Protein AF-A0AA35SHF1-F1 (afdb_monomer_lite)

Secondary structure (DSSP, 8-state):
-PPP--TT-HHHHHHHHHH--HHHHHHHHHHHHHTSS--B---BTTTB-GGGHHHHHHHHHHHHHHHH-S-TTS-SS--HHHHHHHHHHB------TT---S-TT--S-TTTTTGGG--HHHHT-S-EEEE-GGGGGGTT--HHHHHHHHHHHHTTS-EEEEBTTTTBTHHHHHHHHHHHH--TTS--

Organism: Geodia barretti (NCBI:txid519541)

InterPro domains:
  IPR003495 CobW/HypB/UreG, nucleotide-binding domain [PF02492] (107-160)
  IPR006680 Amidohydrolase-related [PF01979] (10-67)
  IPR017951 Urease alpha subunit, C-terminal [PS51368] (1-85)
  IPR027417 P-loop containing nucleoside triphosphate hydrolase [G3DSA:3.40.50.300] (104-183)
  IPR027417 P-loop containing nucleoside triphosphate hydrolase [SSF52540] (109-181)
  IPR032466 Metal-dependent hydrolase [SSF51556] (7-88)
  IPR050112 Urease Alpha Subunit [PTHR43440] (9-86)

Structure (mmCIF, N/CA/C/O backbone):
data_AF-A0AA35SHF1-F1
#
_entry.id   AF-A0AA35SHF1-F1
#
loop_
_atom_site.group_PDB
_atom_site.id
_atom_site.type_symbol
_atom_site.label_atom_id
_atom_site.label_alt_id
_atom_site.label_comp_id
_atom_site.label_asym_id
_atom_site.label_entity_id
_atom_site.label_seq_id
_atom_site.pdbx_PDB_ins_code
_atom_site.Cartn_x
_atom_site.Cartn_y
_atom_site.Cartn_z
_atom_site.occupancy
_atom_site.B_iso_or_equiv
_atom_site.auth_seq_id
_atom_site.auth_comp_id
_atom_site.auth_asym_id
_atom_site.auth_atom_id
_atom_site.pdbx_PDB_model_num
ATOM 1 N N . MET A 1 1 ? -18.446 22.063 27.681 1.00 35.91 1 MET A N 1
ATOM 2 C CA . MET A 1 1 ? -18.094 21.290 26.471 1.00 35.91 1 MET A CA 1
ATOM 3 C C . MET A 1 1 ? -17.345 20.066 26.949 1.00 35.91 1 MET A C 1
ATOM 5 O O . MET A 1 1 ? -16.495 20.224 27.813 1.00 35.91 1 MET A O 1
ATOM 9 N N . GLN A 1 2 ? -17.802 18.897 26.506 1.00 34.62 2 GLN A N 1
ATOM 10 C CA . GLN A 1 2 ? -17.469 17.573 27.030 1.00 34.62 2 GLN A CA 1
ATOM 11 C C . GLN A 1 2 ? -15.983 17.222 26.933 1.00 34.62 2 GLN A C 1
ATOM 13 O O . GLN A 1 2 ? -15.257 17.731 26.082 1.00 34.62 2 GLN A O 1
ATOM 18 N N . GLU A 1 3 ? -15.606 16.364 27.873 1.00 36.91 3 GLU A N 1
ATOM 19 C CA . GLU A 1 3 ? -14.300 15.787 28.154 1.00 36.91 3 GLU A CA 1
ATOM 20 C C . GLU A 1 3 ? -13.630 15.216 26.899 1.00 36.91 3 GLU A C 1
ATOM 22 O O . GLU A 1 3 ? -14.246 14.504 26.109 1.00 36.91 3 GLU A O 1
ATOM 27 N N . ALA A 1 4 ? -12.349 15.542 26.727 1.00 45.84 4 ALA A N 1
ATOM 28 C CA . ALA A 1 4 ? -11.471 14.808 25.834 1.00 45.84 4 ALA A CA 1
ATOM 29 C C . ALA A 1 4 ? -11.282 13.400 26.419 1.00 45.84 4 ALA A C 1
ATOM 31 O O . ALA A 1 4 ? -10.844 13.255 27.559 1.00 45.84 4 ALA A O 1
ATOM 32 N N . GLU A 1 5 ? -11.674 12.406 25.632 1.00 50.84 5 GLU A N 1
ATOM 33 C CA . GLU A 1 5 ? -11.591 10.965 25.873 1.00 50.84 5 GLU A CA 1
ATOM 34 C C . GLU A 1 5 ? -10.244 10.570 26.509 1.00 50.84 5 GLU A C 1
ATOM 36 O O . GLU A 1 5 ? -9.169 10.948 26.033 1.00 50.84 5 GLU A O 1
ATOM 41 N N . ALA A 1 6 ? -10.305 9.885 27.651 1.00 52.50 6 ALA A N 1
ATOM 42 C CA . ALA A 1 6 ? -9.145 9.601 28.482 1.00 52.50 6 ALA A CA 1
ATOM 43 C C . ALA A 1 6 ? -8.282 8.480 27.862 1.00 52.50 6 ALA A C 1
ATOM 45 O O . ALA A 1 6 ? -8.783 7.374 27.663 1.00 52.50 6 ALA A O 1
ATOM 46 N N . PRO A 1 7 ? -6.975 8.702 27.616 1.00 55.75 7 PRO A N 1
ATOM 47 C CA . PRO A 1 7 ? -6.071 7.664 27.135 1.00 55.75 7 PRO A CA 1
ATOM 48 C C . PRO A 1 7 ? -5.807 6.685 28.283 1.00 55.75 7 PRO A C 1
ATOM 50 O O . PRO A 1 7 ? -4.958 6.932 29.137 1.00 55.75 7 PRO A O 1
ATOM 53 N N . GLY A 1 8 ? -6.577 5.604 28.366 1.00 65.75 8 GLY A N 1
ATOM 54 C CA . GLY A 1 8 ? -6.416 4.649 29.465 1.00 65.75 8 GLY A CA 1
ATOM 55 C C . GLY A 1 8 ? -7.518 3.613 29.634 1.00 65.75 8 GLY A C 1
ATOM 56 O O . GLY A 1 8 ? -7.366 2.736 30.483 1.00 65.75 8 GLY A O 1
ATOM 57 N N . LEU A 1 9 ? -8.598 3.676 28.851 1.00 82.25 9 LEU A N 1
ATOM 58 C CA . LEU A 1 9 ? -9.542 2.566 28.789 1.00 82.25 9 LEU A CA 1
ATOM 59 C C . LEU A 1 9 ? -8.856 1.361 28.120 1.00 82.25 9 LEU A C 1
ATOM 61 O O . LEU A 1 9 ? -8.276 1.520 27.039 1.00 82.25 9 LEU A O 1
ATOM 65 N N . PRO A 1 10 ? -8.884 0.166 28.739 1.00 84.00 10 PRO A N 1
ATOM 66 C CA . PRO A 1 10 ? -8.283 -1.035 28.165 1.00 84.00 10 PRO A CA 1
ATOM 67 C C . PRO A 1 10 ? -8.779 -1.333 26.745 1.00 84.00 10 PRO A C 1
ATOM 69 O O . PRO A 1 10 ? -8.010 -1.822 25.920 1.00 84.00 10 PRO A O 1
ATOM 72 N N . GLU A 1 11 ? -10.036 -1.002 26.441 1.00 82.25 11 GLU A N 1
ATOM 73 C CA . GLU A 1 11 ? -10.645 -1.189 25.125 1.00 82.25 11 GLU A CA 1
ATOM 74 C C . GLU A 1 11 ? -10.026 -0.279 24.052 1.00 82.25 11 GLU A C 1
ATOM 76 O O . GLU A 1 11 ? -9.739 -0.752 22.951 1.00 82.25 11 GLU A O 1
ATOM 81 N N . ASP A 1 12 ? -9.754 0.991 24.366 1.00 80.31 12 ASP A N 1
ATOM 82 C CA . ASP A 1 12 ? -9.158 1.950 23.423 1.00 80.31 12 ASP A CA 1
ATOM 83 C C . ASP A 1 12 ? -7.688 1.630 23.147 1.00 80.31 12 ASP A C 1
ATOM 85 O O . ASP A 1 12 ? -7.215 1.734 22.010 1.00 80.31 12 ASP A O 1
ATOM 89 N N . VAL A 1 13 ? -6.966 1.182 24.180 1.00 79.69 13 VAL A N 1
ATOM 90 C CA . VAL A 1 13 ? -5.585 0.701 24.048 1.00 79.69 13 VAL A CA 1
ATOM 91 C C . VAL A 1 13 ? -5.552 -0.556 23.185 1.00 79.69 13 VAL A C 1
ATOM 93 O O . VAL A 1 13 ? -4.815 -0.594 22.200 1.00 79.69 13 VAL A O 1
ATOM 96 N N . ALA A 1 14 ? -6.409 -1.541 23.471 1.00 78.50 14 ALA A N 1
ATOM 97 C CA . ALA A 1 14 ? -6.512 -2.754 22.665 1.00 78.50 14 ALA A CA 1
ATOM 98 C C . ALA A 1 14 ? -6.913 -2.445 21.210 1.00 78.50 14 ALA A C 1
ATOM 100 O O . ALA A 1 14 ? -6.395 -3.053 20.268 1.00 78.50 14 ALA A O 1
ATOM 101 N N . PHE A 1 15 ? -7.798 -1.466 20.994 1.00 76.56 15 PHE A N 1
ATOM 102 C CA . PHE A 1 15 ? -8.156 -1.005 19.657 1.00 76.56 15 PHE A CA 1
ATOM 103 C C . PHE A 1 15 ? -6.957 -0.378 18.930 1.00 76.56 15 PHE A C 1
ATOM 105 O O . PHE A 1 15 ? -6.699 -0.729 17.774 1.00 76.56 15 PHE A O 1
ATOM 112 N N . ALA A 1 16 ? -6.191 0.493 19.592 1.00 77.69 16 ALA A N 1
ATOM 113 C CA . ALA A 1 16 ? -4.997 1.118 19.026 1.00 77.69 16 ALA A CA 1
ATOM 114 C C . ALA A 1 16 ? -3.895 0.092 18.705 1.00 77.69 16 ALA A C 1
ATOM 116 O O . ALA A 1 16 ? -3.368 0.092 17.588 1.00 77.69 16 ALA A O 1
ATOM 117 N N . GLU A 1 17 ? -3.606 -0.832 19.625 1.00 77.81 17 GLU A N 1
ATOM 118 C CA . GLU A 1 17 ? -2.649 -1.931 19.430 1.00 77.81 17 GLU A CA 1
ATOM 119 C C . GLU A 1 17 ? -3.066 -2.845 18.273 1.00 77.81 17 GLU A C 1
ATOM 121 O O . GLU A 1 17 ? -2.235 -3.290 17.485 1.00 77.81 17 GLU A O 1
ATOM 126 N N . SER A 1 18 ? -4.371 -3.052 18.073 1.00 78.44 18 SER A N 1
ATOM 127 C CA . SER A 1 18 ? -4.856 -3.824 16.926 1.00 78.44 18 SER A CA 1
ATOM 128 C C . SER A 1 18 ? -4.634 -3.129 15.571 1.00 78.44 18 SER A C 1
ATOM 130 O O . SER A 1 18 ? -4.696 -3.799 14.530 1.00 78.44 18 SER A O 1
ATOM 132 N N . ARG A 1 19 ? -4.392 -1.806 15.558 1.00 78.69 19 ARG A N 1
ATOM 133 C CA . ARG A 1 19 ? -4.218 -0.978 14.349 1.00 78.69 19 ARG A CA 1
ATOM 134 C C . ARG A 1 19 ? -2.761 -0.633 14.045 1.00 78.69 19 ARG A C 1
ATOM 136 O O . ARG A 1 19 ? -2.443 -0.479 12.868 1.00 78.69 19 ARG A O 1
ATOM 143 N N . ILE A 1 20 ? -1.901 -0.512 15.055 1.00 80.06 20 ILE A N 1
ATOM 144 C CA . ILE A 1 20 ? -0.474 -0.208 14.889 1.00 80.06 20 ILE A CA 1
ATOM 145 C C . ILE A 1 20 ? 0.301 -1.525 14.896 1.00 80.06 20 ILE A C 1
ATOM 147 O O . ILE A 1 20 ? 0.523 -2.117 15.945 1.00 80.06 20 ILE A O 1
ATOM 151 N N . ARG A 1 21 ? 0.697 -1.991 13.710 1.00 85.56 21 ARG A N 1
ATOM 152 C CA . ARG A 1 21 ? 1.361 -3.288 13.524 1.00 85.56 21 ARG A CA 1
ATOM 153 C C . ARG A 1 21 ? 2.734 -3.088 12.879 1.00 85.56 21 ARG A C 1
ATOM 155 O O . ARG A 1 21 ? 2.789 -2.755 11.689 1.00 85.56 21 ARG A O 1
ATOM 162 N N . PRO A 1 22 ? 3.838 -3.259 13.627 1.00 82.12 22 PRO A N 1
ATOM 163 C CA . PRO A 1 22 ? 5.190 -3.070 13.103 1.00 82.12 22 PRO A CA 1
ATOM 164 C C . PRO A 1 22 ? 5.490 -3.936 11.875 1.00 82.12 22 PRO A C 1
ATOM 166 O O . PRO A 1 22 ? 6.205 -3.505 10.974 1.00 82.12 22 PRO A O 1
ATOM 169 N N . GLU A 1 23 ? 4.909 -5.133 11.807 1.00 82.25 23 GLU A N 1
ATOM 170 C CA . GLU A 1 23 ? 5.103 -6.091 10.720 1.00 82.25 23 GLU A CA 1
ATOM 171 C C . GLU A 1 23 ? 4.534 -5.555 9.406 1.00 82.25 23 GLU A C 1
ATOM 173 O O . GLU A 1 23 ? 5.209 -5.593 8.379 1.00 82.25 23 GLU A O 1
ATOM 178 N N . THR A 1 24 ? 3.317 -5.000 9.434 1.00 79.31 24 THR A N 1
ATOM 179 C CA . THR A 1 24 ? 2.693 -4.444 8.225 1.00 79.31 24 THR A CA 1
ATOM 180 C C . THR A 1 24 ? 3.355 -3.139 7.802 1.00 79.31 24 THR A C 1
ATOM 182 O O . THR A 1 24 ? 3.492 -2.903 6.608 1.00 79.31 24 THR A O 1
ATOM 185 N N . MET A 1 25 ? 3.820 -2.328 8.760 1.00 82.81 25 MET A N 1
ATOM 186 C CA . MET A 1 25 ? 4.589 -1.109 8.469 1.00 82.81 25 MET A CA 1
ATOM 187 C C . MET A 1 25 ? 5.937 -1.431 7.808 1.00 82.81 25 MET A C 1
ATOM 189 O O . MET A 1 25 ? 6.364 -0.734 6.895 1.00 82.81 25 MET A O 1
ATOM 193 N N . ALA A 1 26 ? 6.617 -2.494 8.247 1.00 84.06 26 ALA A N 1
ATOM 194 C CA . ALA A 1 26 ? 7.863 -2.936 7.625 1.00 84.06 26 ALA A CA 1
ATOM 195 C C . ALA A 1 26 ? 7.629 -3.565 6.242 1.00 84.06 26 ALA A C 1
ATOM 197 O O . ALA A 1 26 ? 8.421 -3.347 5.324 1.00 84.06 26 ALA A O 1
ATOM 198 N N . ALA A 1 27 ? 6.544 -4.330 6.085 1.00 83.94 27 ALA A N 1
ATOM 199 C CA . ALA A 1 27 ? 6.171 -4.931 4.809 1.00 83.94 27 ALA A CA 1
ATOM 200 C C . ALA A 1 27 ? 5.831 -3.873 3.746 1.00 83.94 27 ALA A C 1
ATOM 202 O O . ALA A 1 27 ? 6.200 -4.047 2.587 1.00 83.94 27 ALA A O 1
ATOM 203 N N . GLU A 1 28 ? 5.185 -2.770 4.133 1.00 85.06 28 GLU A N 1
ATOM 204 C CA . GLU A 1 28 ? 4.826 -1.660 3.241 1.00 85.06 28 GLU A CA 1
ATOM 205 C C . GLU A 1 28 ? 6.040 -1.116 2.468 1.00 85.06 28 GLU A C 1
ATOM 207 O O . GLU A 1 28 ? 5.998 -1.044 1.240 1.00 85.06 28 GLU A O 1
ATOM 212 N N . ASP A 1 29 ? 7.160 -0.840 3.147 1.00 87.81 29 ASP A N 1
ATOM 213 C CA . ASP A 1 29 ? 8.383 -0.352 2.489 1.00 87.81 29 ASP A CA 1
ATOM 214 C C . ASP A 1 29 ? 8.929 -1.348 1.449 1.00 87.81 29 ASP A C 1
ATOM 216 O O . ASP A 1 29 ? 9.361 -0.960 0.360 1.00 87.81 29 ASP A O 1
ATOM 220 N N . VAL A 1 30 ? 8.897 -2.648 1.766 1.00 86.06 30 VAL A N 1
ATOM 221 C CA . VAL A 1 30 ? 9.359 -3.705 0.853 1.00 86.06 30 VAL A CA 1
ATOM 222 C C . VAL A 1 30 ? 8.440 -3.805 -0.362 1.00 86.06 30 VAL A C 1
ATOM 224 O O . VAL A 1 30 ? 8.927 -3.950 -1.484 1.00 86.06 30 VAL A O 1
ATOM 227 N N . LEU A 1 31 ? 7.125 -3.707 -0.160 1.00 83.62 31 LEU A N 1
ATOM 228 C CA . LEU A 1 31 ? 6.137 -3.758 -1.235 1.00 83.62 31 LEU A CA 1
ATOM 229 C C . LEU A 1 31 ? 6.218 -2.528 -2.151 1.00 83.62 31 LEU A C 1
ATOM 231 O O . LEU A 1 31 ? 6.041 -2.665 -3.362 1.00 83.62 31 LEU A O 1
ATOM 235 N N . HIS A 1 32 ? 6.555 -1.351 -1.619 1.00 83.62 32 HIS A N 1
ATOM 236 C CA . HIS A 1 32 ? 6.874 -0.175 -2.433 1.00 83.62 32 HIS A CA 1
ATOM 237 C C . HIS A 1 32 ? 8.129 -0.371 -3.289 1.00 83.62 32 HIS A C 1
ATOM 239 O O . HIS A 1 32 ? 8.109 -0.044 -4.476 1.00 83.62 32 HIS A O 1
ATOM 245 N N . ASP A 1 33 ? 9.205 -0.933 -2.728 1.00 83.94 33 ASP A N 1
ATOM 246 C CA . ASP A 1 33 ? 10.453 -1.198 -3.464 1.00 83.94 33 ASP A CA 1
ATOM 247 C C . ASP A 1 33 ? 10.259 -2.249 -4.569 1.00 83.94 33 ASP A C 1
ATOM 249 O O . ASP A 1 33 ? 10.789 -2.113 -5.674 1.00 83.94 33 ASP A O 1
ATOM 253 N N . LEU A 1 34 ? 9.429 -3.264 -4.308 1.00 81.00 34 LEU A N 1
ATOM 254 C CA . LEU A 1 34 ? 9.028 -4.256 -5.310 1.00 81.00 34 LEU A CA 1
ATOM 255 C C . LEU A 1 34 ? 8.117 -3.672 -6.401 1.00 81.00 34 LEU A C 1
ATOM 257 O O . LEU A 1 34 ? 8.038 -4.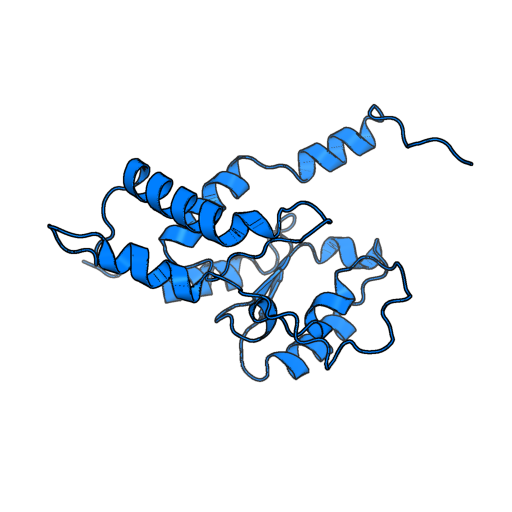243 -7.486 1.00 81.00 34 LEU A O 1
ATOM 261 N N . GLY A 1 35 ? 7.505 -2.506 -6.172 1.00 74.69 35 GLY A N 1
ATOM 262 C CA . GLY A 1 35 ? 6.556 -1.880 -7.098 1.00 74.69 35 GLY A CA 1
ATOM 263 C C . GLY A 1 35 ? 5.131 -2.423 -6.976 1.00 74.69 35 GLY A C 1
ATOM 264 O O . GLY A 1 35 ? 4.284 -2.087 -7.795 1.00 74.69 35 GLY A O 1
ATOM 265 N N . VAL A 1 36 ? 4.862 -3.229 -5.946 1.00 76.44 36 VAL A N 1
ATOM 266 C CA . VAL A 1 36 ? 3.535 -3.782 -5.647 1.00 76.44 36 VAL A CA 1
ATOM 267 C C . VAL A 1 36 ? 2.597 -2.688 -5.141 1.00 76.44 36 VAL A C 1
ATOM 269 O O . VAL A 1 36 ? 1.446 -2.610 -5.562 1.00 76.44 36 VAL A O 1
ATOM 272 N N . ILE A 1 37 ? 3.092 -1.813 -4.259 1.00 75.81 37 ILE A N 1
ATOM 273 C CA . ILE A 1 37 ? 2.370 -0.594 -3.892 1.00 75.81 37 ILE A CA 1
ATOM 274 C C . ILE A 1 37 ? 2.850 0.522 -4.812 1.00 75.81 37 ILE A C 1
ATOM 276 O O . ILE A 1 37 ? 3.981 1.010 -4.722 1.00 75.81 37 ILE A O 1
ATOM 280 N N . SER A 1 38 ? 1.968 0.921 -5.717 1.00 68.25 38 SER A N 1
ATOM 281 C CA . SER A 1 38 ? 2.288 1.835 -6.805 1.00 68.25 38 SER A CA 1
ATOM 282 C C . SER A 1 38 ? 2.047 3.303 -6.480 1.00 68.25 38 SER A C 1
ATOM 284 O O . SER A 1 38 ? 2.244 4.118 -7.369 1.00 68.25 38 SER A O 1
ATOM 286 N N . MET A 1 39 ? 1.663 3.678 -5.247 1.00 72.94 39 MET A N 1
ATOM 287 C CA . MET A 1 39 ? 1.469 5.090 -4.875 1.00 72.94 39 MET A CA 1
ATOM 288 C C . MET A 1 39 ? 1.690 5.398 -3.392 1.00 72.94 39 MET A C 1
ATOM 290 O O . MET A 1 39 ? 1.332 4.611 -2.523 1.00 72.94 39 MET A O 1
ATOM 294 N N . TYR A 1 40 ? 2.156 6.616 -3.132 1.00 72.31 40 TYR A N 1
ATOM 295 C CA . TYR A 1 40 ? 2.249 7.297 -1.848 1.00 72.31 40 TYR A CA 1
ATOM 296 C C . TYR A 1 40 ? 1.191 8.399 -1.759 1.00 72.31 40 TYR A C 1
ATOM 298 O O . TYR A 1 40 ? 1.117 9.275 -2.623 1.00 72.31 40 TYR A O 1
ATOM 306 N N . ALA A 1 41 ? 0.427 8.408 -0.667 1.00 73.19 41 ALA A N 1
ATOM 307 C CA . ALA A 1 41 ? -0.541 9.454 -0.348 1.00 73.19 41 ALA A CA 1
ATOM 308 C C . ALA A 1 41 ? -0.269 10.033 1.048 1.00 73.19 41 ALA A C 1
ATOM 310 O O . ALA A 1 41 ? 0.219 9.337 1.932 1.00 73.19 41 ALA A O 1
ATOM 311 N N . SER A 1 42 ? -0.592 11.316 1.262 1.00 65.75 42 SER A N 1
ATOM 312 C CA . SER A 1 42 ? -0.235 12.000 2.518 1.00 65.75 42 SER A CA 1
ATOM 313 C C . SER A 1 42 ? -1.256 11.863 3.638 1.00 65.75 42 SER A C 1
ATOM 315 O O . SER A 1 42 ? -0.931 12.254 4.746 1.00 65.75 42 SER A O 1
ATOM 317 N N . ASP A 1 43 ? -2.510 11.517 3.334 1.00 71.31 43 ASP A N 1
ATOM 318 C CA . ASP A 1 43 ? -3.666 11.654 4.242 1.00 71.31 43 ASP A CA 1
ATOM 319 C C . ASP A 1 43 ? -3.616 12.934 5.115 1.00 71.31 43 ASP A C 1
ATOM 321 O O . ASP A 1 43 ? -3.476 12.926 6.345 1.00 71.31 43 ASP A O 1
ATOM 325 N N . SER A 1 44 ? -3.573 14.087 4.436 1.00 62.69 44 SER A N 1
ATOM 326 C CA . SER A 1 44 ? -3.198 15.361 5.055 1.00 62.69 44 SER A CA 1
ATOM 327 C C . SER A 1 44 ? -4.175 15.765 6.156 1.00 62.69 44 SER A C 1
ATOM 329 O O . SER A 1 44 ? -5.379 15.801 5.916 1.00 62.69 44 SER A O 1
ATOM 331 N N . GLN A 1 45 ? -3.648 16.147 7.324 1.00 51.56 45 GLN A N 1
ATOM 332 C CA . GLN A 1 45 ? -4.426 16.524 8.520 1.00 51.56 45 GLN A CA 1
ATOM 333 C C . GLN A 1 45 ? -5.230 15.379 9.164 1.00 51.56 45 GLN A C 1
ATOM 335 O O . GLN A 1 45 ? -5.875 15.603 10.186 1.00 51.56 45 GLN A O 1
ATOM 340 N N . ALA A 1 46 ? -5.141 14.161 8.626 1.00 61.12 46 ALA A N 1
ATOM 341 C CA . ALA A 1 46 ? -5.807 12.964 9.127 1.00 61.12 46 ALA A CA 1
ATOM 342 C C . ALA A 1 46 ? -4.812 11.793 9.226 1.00 61.12 46 ALA A C 1
ATOM 344 O O . ALA A 1 46 ? -5.085 10.700 8.761 1.00 61.12 46 ALA A O 1
ATOM 345 N N . MET A 1 47 ? -3.673 12.043 9.891 1.00 77.31 47 MET A N 1
ATOM 346 C CA . MET A 1 47 ? -2.533 11.131 10.131 1.00 77.31 47 MET A CA 1
ATOM 347 C C . MET A 1 47 ? -1.334 11.228 9.174 1.00 77.31 47 MET A C 1
ATOM 349 O O . MET A 1 47 ? -0.357 10.511 9.386 1.00 77.31 47 MET A O 1
ATOM 353 N N . GLY A 1 48 ? -1.291 12.179 8.238 1.00 69.00 48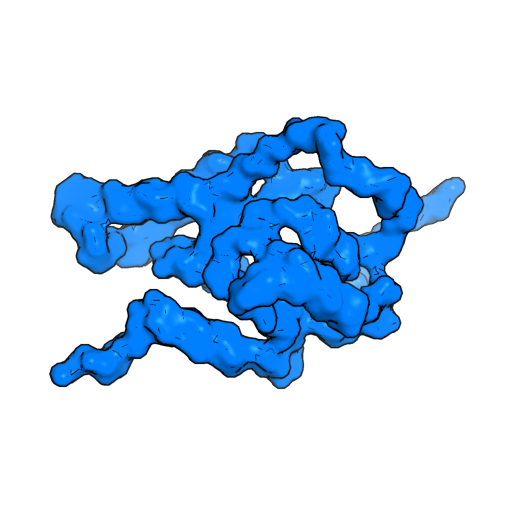 GLY A N 1
ATOM 354 C CA . GLY A 1 48 ? -0.033 12.461 7.543 1.00 69.00 48 GLY A CA 1
ATOM 355 C C . GLY A 1 48 ? 0.212 13.909 7.120 1.00 69.00 48 GLY A C 1
ATOM 356 O O . GLY A 1 48 ? -0.523 14.847 7.455 1.00 69.00 48 GLY A O 1
ATOM 357 N N . ARG A 1 49 ? 1.371 14.102 6.478 1.00 73.19 49 ARG A N 1
ATOM 358 C CA . ARG A 1 49 ? 2.024 15.404 6.278 1.00 73.19 49 ARG A CA 1
ATOM 359 C C . ARG A 1 49 ? 2.164 15.704 4.788 1.00 73.19 49 ARG A C 1
ATOM 361 O O . ARG A 1 49 ? 3.045 15.172 4.123 1.00 73.19 49 ARG A O 1
ATOM 368 N N . VAL A 1 50 ? 1.321 16.607 4.277 1.00 72.25 50 VAL A N 1
ATOM 369 C CA . VAL A 1 50 ? 1.253 16.952 2.840 1.00 72.25 50 VAL A CA 1
ATOM 370 C C . VAL A 1 50 ? 2.586 17.437 2.259 1.00 72.25 50 VAL A C 1
ATOM 372 O O . VAL A 1 50 ? 2.912 17.126 1.119 1.00 72.25 50 VAL A O 1
ATOM 375 N N . GLY A 1 51 ? 3.383 18.159 3.052 1.00 75.44 51 GLY A N 1
ATOM 376 C CA . GLY A 1 51 ? 4.675 18.700 2.622 1.00 75.44 51 GLY A CA 1
ATOM 377 C C . GLY A 1 51 ? 5.821 17.687 2.606 1.00 75.44 51 GLY A C 1
ATOM 378 O O . GLY A 1 51 ? 6.910 18.033 2.166 1.00 75.44 51 GLY A O 1
ATOM 379 N N . GLU A 1 52 ? 5.605 16.458 3.084 1.00 78.62 52 GLU A N 1
ATOM 380 C CA . GLU A 1 52 ? 6.673 15.464 3.230 1.00 78.62 52 GLU A CA 1
ATOM 381 C C . GLU A 1 52 ? 6.593 14.320 2.215 1.00 78.62 52 GLU A C 1
ATOM 383 O O . GLU A 1 52 ? 7.548 13.558 2.137 1.00 78.62 52 GLU A O 1
ATOM 388 N N . ASN A 1 53 ? 5.525 14.195 1.415 1.00 75.12 53 ASN A N 1
ATOM 389 C CA . ASN A 1 53 ? 5.333 13.054 0.502 1.00 75.12 53 ASN A CA 1
ATOM 390 C C . ASN A 1 53 ? 6.552 12.770 -0.380 1.00 75.12 53 ASN A C 1
ATOM 392 O O . ASN A 1 53 ? 7.051 11.649 -0.412 1.00 75.12 53 ASN A O 1
ATOM 396 N N . PHE A 1 54 ? 7.059 13.800 -1.061 1.00 77.50 54 PHE A N 1
ATOM 397 C CA . PHE A 1 54 ? 8.221 13.653 -1.933 1.00 77.50 54 PHE A CA 1
ATOM 398 C C . PHE A 1 54 ? 9.463 13.262 -1.127 1.00 77.50 54 PHE A C 1
ATOM 400 O O . PHE A 1 54 ? 10.158 12.317 -1.472 1.00 77.50 54 PHE A O 1
ATOM 407 N N . THR A 1 55 ? 9.721 13.921 0.002 1.00 82.50 55 THR A N 1
ATOM 408 C CA . THR A 1 55 ? 10.868 13.595 0.859 1.00 82.50 55 THR A CA 1
ATOM 409 C C . THR A 1 55 ? 10.795 12.167 1.409 1.00 82.50 55 THR A C 1
ATOM 411 O O . THR A 1 55 ? 11.803 11.466 1.401 1.00 82.50 55 THR A O 1
ATOM 414 N N . ARG A 1 56 ? 9.616 11.712 1.848 1.00 83.69 56 ARG A N 1
ATOM 415 C CA . ARG A 1 56 ? 9.385 10.364 2.394 1.00 83.69 56 ARG A CA 1
ATOM 416 C C . ARG A 1 56 ? 9.600 9.286 1.341 1.00 83.69 56 ARG A C 1
ATOM 418 O O . ARG A 1 56 ? 10.235 8.284 1.636 1.00 83.69 56 ARG A O 1
ATOM 425 N N . LEU A 1 57 ? 9.177 9.543 0.109 1.00 81.88 57 LEU A N 1
ATOM 426 C CA . LEU A 1 57 ? 9.403 8.658 -1.027 1.00 81.88 57 LEU A CA 1
ATOM 427 C C . LEU A 1 57 ? 10.903 8.417 -1.286 1.00 81.88 57 LEU A C 1
ATOM 429 O O . LEU A 1 57 ? 11.339 7.272 -1.396 1.00 81.88 57 LEU A O 1
ATOM 433 N N . PHE A 1 58 ? 11.722 9.476 -1.301 1.00 84.25 58 PHE A N 1
ATOM 434 C CA . PHE A 1 58 ? 13.179 9.324 -1.430 1.00 84.25 58 PHE A CA 1
ATOM 435 C C . PHE A 1 58 ? 13.817 8.665 -0.200 1.00 84.25 58 PHE A C 1
ATOM 437 O O . PHE A 1 58 ? 14.759 7.890 -0.350 1.00 84.25 58 PHE A O 1
ATOM 444 N N . GLN A 1 59 ? 13.304 8.933 1.006 1.00 88.50 59 GLN A N 1
ATOM 445 C CA . GLN A 1 59 ? 13.774 8.277 2.231 1.00 88.50 59 GLN A CA 1
ATOM 446 C C . GLN A 1 59 ? 13.508 6.770 2.211 1.00 88.50 59 GLN A C 1
ATOM 448 O O . GLN A 1 59 ? 14.402 6.003 2.564 1.00 88.50 59 GLN A O 1
ATOM 453 N N . THR A 1 60 ? 12.326 6.329 1.771 1.00 87.50 60 THR A N 1
ATOM 454 C CA . THR A 1 60 ? 12.038 4.897 1.623 1.00 87.50 60 THR A CA 1
ATOM 455 C C . THR A 1 60 ? 12.918 4.271 0.544 1.00 87.50 60 THR A C 1
ATOM 457 O O . THR A 1 60 ? 13.485 3.206 0.779 1.00 87.50 60 THR A O 1
ATOM 460 N N . ALA A 1 61 ? 13.128 4.943 -0.594 1.00 85.31 61 ALA A N 1
ATOM 461 C CA . ALA A 1 61 ? 14.019 4.446 -1.644 1.00 85.31 61 ALA A CA 1
ATOM 462 C C . ALA A 1 61 ? 15.466 4.246 -1.150 1.00 85.31 61 ALA A C 1
ATOM 464 O O . ALA A 1 61 ? 16.076 3.208 -1.414 1.00 85.31 61 ALA A O 1
ATOM 465 N N . ASP A 1 62 ? 16.009 5.211 -0.401 1.00 88.50 62 ASP A N 1
ATOM 466 C CA . ASP A 1 62 ? 17.345 5.110 0.197 1.00 88.50 62 ASP A CA 1
ATOM 467 C C . ASP A 1 62 ? 17.409 4.018 1.277 1.00 88.50 62 ASP A C 1
ATOM 469 O O . ASP A 1 62 ? 18.304 3.170 1.252 1.00 88.50 62 ASP A O 1
ATOM 473 N N . LYS A 1 63 ? 16.406 3.953 2.163 1.00 91.94 63 LYS A N 1
ATOM 474 C CA . LYS A 1 63 ? 16.280 2.889 3.170 1.00 91.94 63 LYS A CA 1
ATOM 475 C C . LYS A 1 63 ? 16.291 1.504 2.519 1.00 91.94 63 LYS A C 1
ATOM 477 O O . LYS A 1 63 ? 17.003 0.612 2.976 1.00 91.94 63 LYS A O 1
ATOM 482 N N 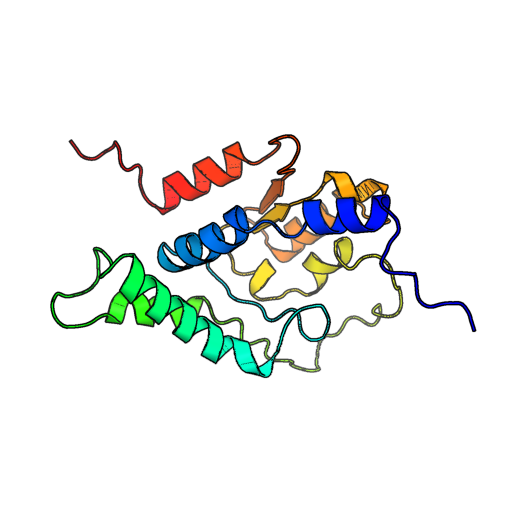. MET A 1 64 ? 15.526 1.313 1.446 1.00 90.31 64 MET A N 1
ATOM 483 C CA . MET A 1 64 ? 15.414 0.026 0.754 1.00 90.31 64 MET A CA 1
ATOM 484 C C . MET A 1 64 ? 16.673 -0.327 -0.031 1.00 90.31 64 MET A C 1
ATOM 486 O O . MET A 1 64 ? 17.086 -1.487 -0.022 1.00 90.31 64 MET A O 1
ATOM 490 N N . ARG A 1 65 ? 17.363 0.663 -0.605 1.00 87.88 65 ARG A N 1
ATOM 491 C CA . ARG A 1 65 ? 18.699 0.476 -1.182 1.00 87.88 65 ARG A CA 1
ATOM 492 C C . ARG A 1 65 ? 19.707 -0.012 -0.140 1.00 87.88 65 ARG A C 1
ATOM 494 O O . ARG A 1 65 ? 20.486 -0.910 -0.442 1.00 87.88 65 ARG A O 1
ATOM 501 N N . GLN A 1 66 ? 19.698 0.551 1.067 1.00 89.62 66 GLN A N 1
ATOM 502 C CA . GLN A 1 66 ? 20.599 0.128 2.146 1.00 89.62 66 GLN A CA 1
ATOM 503 C C . GLN A 1 66 ? 20.237 -1.258 2.699 1.00 89.62 66 GLN A C 1
ATOM 505 O O . GLN A 1 66 ? 21.128 -2.039 3.016 1.00 89.62 66 GLN A O 1
ATOM 510 N N . PHE A 1 67 ? 18.942 -1.570 2.797 1.00 89.62 67 PHE A N 1
ATOM 511 C CA . PHE A 1 67 ? 18.460 -2.822 3.380 1.00 89.62 67 PHE A CA 1
ATOM 512 C C . PHE A 1 67 ? 18.530 -4.020 2.416 1.00 89.62 67 P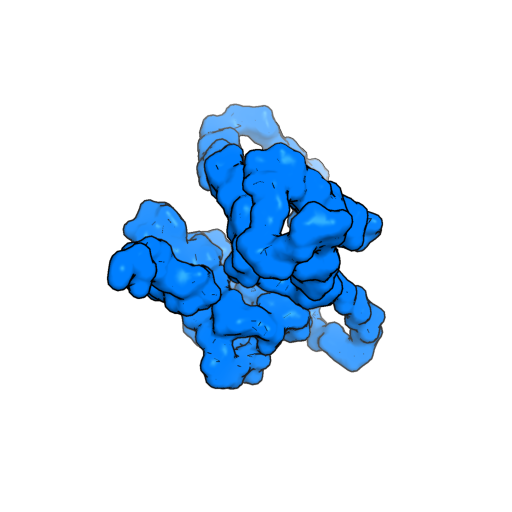HE A C 1
ATOM 514 O O . PHE A 1 67 ? 19.019 -5.079 2.799 1.00 89.62 67 PHE A O 1
ATOM 521 N N . LYS A 1 68 ? 18.061 -3.870 1.168 1.00 85.69 68 LYS A N 1
ATOM 522 C CA . LYS A 1 68 ? 17.994 -4.954 0.163 1.00 85.69 68 LYS A CA 1
ATOM 523 C C . LYS A 1 68 ? 19.111 -4.905 -0.880 1.00 85.69 68 LYS A C 1
ATOM 525 O O . LYS A 1 68 ? 19.310 -5.880 -1.597 1.00 85.69 68 LYS A O 1
ATOM 530 N N . GLY A 1 69 ? 19.825 -3.788 -0.997 1.00 86.31 69 GLY A N 1
ATOM 531 C CA . GLY A 1 69 ? 20.792 -3.575 -2.071 1.00 86.31 69 GLY A CA 1
ATOM 532 C C . GLY A 1 69 ? 20.140 -3.114 -3.380 1.00 86.31 69 GLY A C 1
ATOM 533 O O . GLY A 1 69 ? 19.068 -2.499 -3.397 1.00 86.31 69 GLY A O 1
ATOM 534 N N . LYS A 1 70 ? 20.816 -3.356 -4.505 1.00 84.88 70 LYS A N 1
ATOM 535 C CA . LYS A 1 70 ? 20.340 -2.966 -5.844 1.00 84.88 70 LYS A CA 1
ATOM 536 C C . LYS A 1 70 ? 19.163 -3.825 -6.299 1.00 84.88 70 LYS A C 1
ATOM 538 O O . LYS A 1 70 ? 19.111 -5.006 -5.964 1.00 84.88 70 LYS A O 1
ATOM 543 N N . LEU A 1 71 ? 18.237 -3.239 -7.061 1.00 80.94 71 LEU A N 1
ATOM 544 C CA . LEU A 1 71 ? 17.202 -4.035 -7.721 1.00 80.94 71 LEU A CA 1
ATOM 545 C C . LEU A 1 71 ? 17.822 -4.887 -8.844 1.00 80.94 71 LEU A C 1
ATOM 547 O O . LEU A 1 71 ? 18.864 -4.506 -9.380 1.00 80.94 71 LEU A O 1
ATOM 551 N N . PRO A 1 72 ? 17.189 -6.009 -9.233 1.00 79.12 72 PRO A N 1
ATOM 552 C CA . PRO A 1 72 ? 17.669 -6.848 -10.335 1.00 79.12 72 PRO A CA 1
ATOM 553 C C . PRO A 1 72 ? 17.835 -6.086 -11.658 1.00 79.12 72 PRO A C 1
ATOM 555 O O . PRO A 1 72 ? 18.783 -6.333 -12.398 1.00 79.12 72 PRO A O 1
ATOM 558 N N . ASP A 1 73 ? 16.946 -5.126 -11.915 1.00 77.75 73 ASP A N 1
ATOM 559 C CA . ASP A 1 73 ? 16.937 -4.304 -13.129 1.00 77.75 73 ASP A CA 1
ATOM 560 C C . ASP A 1 73 ? 17.815 -3.039 -13.020 1.00 77.75 73 ASP A C 1
ATOM 562 O O . ASP A 1 73 ? 17.943 -2.275 -13.982 1.00 77.75 73 ASP A O 1
ATOM 566 N N . ASP A 1 74 ? 18.418 -2.773 -11.852 1.00 77.75 74 ASP A N 1
ATOM 567 C CA . ASP A 1 74 ? 19.372 -1.674 -11.711 1.00 77.75 74 ASP A CA 1
ATOM 568 C C . ASP A 1 74 ? 20.703 -2.027 -12.393 1.00 77.75 74 ASP A C 1
ATOM 570 O O . ASP A 1 74 ? 21.218 -3.145 -12.336 1.00 77.75 74 ASP A O 1
ATOM 574 N N . SER A 1 75 ? 21.334 -1.022 -12.996 1.00 78.12 75 SER A N 1
ATOM 575 C CA . SER A 1 75 ? 22.685 -1.174 -13.534 1.00 78.12 75 SER A CA 1
ATOM 576 C C . SER A 1 75 ? 23.700 -1.367 -12.411 1.00 78.12 75 SER A C 1
ATOM 578 O O . SER A 1 75 ? 23.560 -0.857 -11.294 1.00 78.12 75 SER A O 1
ATOM 580 N N . ARG A 1 76 ? 24.835 -1.991 -12.740 1.00 73.31 76 ARG A N 1
ATOM 581 C CA . ARG A 1 76 ? 25.977 -2.104 -11.821 1.00 73.31 76 ARG A CA 1
ATOM 582 C C . ARG A 1 76 ? 26.445 -0.748 -11.291 1.00 73.31 76 ARG A C 1
ATOM 584 O O . ARG A 1 76 ? 26.862 -0.677 -10.139 1.00 73.31 76 ARG A O 1
ATOM 591 N N . THR A 1 77 ? 26.315 0.336 -12.055 1.00 75.00 77 THR A N 1
ATOM 592 C CA . THR A 1 77 ? 26.864 1.657 -11.691 1.00 75.00 77 THR A CA 1
ATOM 593 C C . THR A 1 77 ? 25.836 2.671 -11.192 1.00 75.00 77 THR A C 1
ATOM 595 O O . THR A 1 77 ? 26.228 3.623 -10.526 1.00 75.00 77 THR A O 1
ATOM 598 N N . HIS A 1 78 ? 24.539 2.477 -11.442 1.00 75.38 78 HIS A N 1
ATOM 599 C CA . HIS A 1 78 ? 23.503 3.458 -11.096 1.00 75.38 78 HIS A CA 1
ATOM 600 C C . HIS A 1 78 ? 22.178 2.801 -10.697 1.00 75.38 78 HIS A C 1
ATOM 602 O O . HIS A 1 78 ? 21.883 1.697 -11.143 1.00 75.38 78 HIS A O 1
ATOM 608 N N . ASP A 1 79 ? 21.374 3.524 -9.915 1.00 78.31 79 ASP A N 1
ATOM 609 C CA . ASP A 1 79 ? 20.104 3.058 -9.331 1.00 78.31 79 ASP A CA 1
ATOM 610 C C . ASP A 1 79 ? 18.876 3.674 -10.046 1.00 78.31 79 ASP A C 1
ATOM 612 O O . ASP A 1 79 ? 17.832 3.944 -9.450 1.00 78.31 79 ASP A O 1
ATOM 616 N N . ASN A 1 80 ? 19.035 3.992 -11.338 1.00 74.75 80 ASN A N 1
ATOM 617 C CA . ASN A 1 80 ? 18.023 4.691 -12.135 1.00 74.75 80 ASN A CA 1
ATOM 618 C C . ASN A 1 80 ? 16.683 3.958 -12.154 1.00 74.75 80 ASN A C 1
ATOM 620 O O . ASN A 1 80 ? 15.653 4.619 -12.190 1.00 74.75 80 ASN A O 1
ATOM 624 N N . PHE A 1 81 ? 16.672 2.626 -12.134 1.00 74.81 81 PHE A N 1
ATOM 625 C CA . PHE A 1 81 ? 15.423 1.883 -12.212 1.00 74.81 81 PHE A CA 1
ATOM 626 C C . PHE A 1 81 ? 14.611 2.046 -10.925 1.00 74.81 81 PHE A C 1
ATOM 628 O O . PHE A 1 81 ? 13.415 2.331 -10.988 1.00 74.81 81 PHE A O 1
ATOM 635 N N . ARG A 1 82 ? 15.270 2.007 -9.759 1.00 74.69 82 ARG A N 1
ATOM 636 C CA . ARG A 1 82 ? 14.635 2.355 -8.479 1.00 74.69 82 ARG A CA 1
ATOM 637 C C . ARG A 1 82 ? 14.132 3.801 -8.456 1.00 74.69 82 ARG A C 1
ATOM 639 O O . ARG A 1 82 ? 13.006 4.046 -8.037 1.00 74.69 82 ARG A O 1
ATOM 646 N N . VAL A 1 83 ? 14.929 4.761 -8.932 1.00 72.50 83 VAL A N 1
ATOM 647 C CA . VAL A 1 83 ? 14.542 6.187 -8.935 1.00 72.50 83 VAL A CA 1
ATOM 648 C C . VAL A 1 83 ? 13.387 6.468 -9.900 1.00 72.50 83 VAL A C 1
ATOM 650 O O . VAL A 1 83 ? 12.498 7.246 -9.571 1.00 72.50 83 VAL A O 1
ATOM 653 N N . LEU A 1 84 ? 13.355 5.825 -11.068 1.00 68.25 84 LEU A N 1
ATOM 654 C CA . LEU A 1 84 ? 12.298 6.005 -12.068 1.00 68.25 84 LEU A CA 1
ATOM 655 C C . LEU A 1 84 ? 10.949 5.401 -11.647 1.00 68.25 84 LEU A C 1
ATOM 657 O O . LEU A 1 84 ? 9.926 5.785 -12.209 1.00 68.25 84 LEU A O 1
ATOM 661 N N . ARG A 1 85 ? 10.917 4.522 -10.636 1.00 68.50 85 ARG A N 1
ATOM 662 C CA . ARG A 1 85 ? 9.668 4.047 -10.012 1.00 68.50 85 ARG A CA 1
ATOM 663 C C . ARG A 1 85 ? 9.010 5.117 -9.127 1.00 68.50 85 ARG A C 1
ATOM 665 O O . ARG A 1 85 ? 7.788 5.135 -9.002 1.00 68.50 85 ARG A O 1
ATOM 672 N N . LEU A 1 86 ? 9.789 6.054 -8.579 1.00 61.59 86 LEU A N 1
ATOM 673 C CA . LEU A 1 86 ? 9.306 7.073 -7.637 1.00 61.59 86 LEU A CA 1
ATOM 674 C C . LEU A 1 86 ? 8.290 8.054 -8.265 1.00 61.59 86 LEU A C 1
ATOM 676 O O . LEU A 1 86 ? 7.247 8.281 -7.657 1.00 61.59 86 LEU A O 1
ATOM 680 N N . PRO A 1 87 ? 8.495 8.614 -9.476 1.00 54.12 87 PRO A N 1
ATOM 681 C CA . PRO A 1 87 ? 7.511 9.500 -10.100 1.00 54.12 87 PRO A CA 1
ATOM 682 C C . PRO A 1 87 ? 6.139 8.859 -10.324 1.00 54.12 87 PRO A C 1
ATOM 684 O O . PRO A 1 87 ? 5.139 9.557 -10.212 1.00 54.12 87 PRO A O 1
ATOM 687 N N . GLY A 1 88 ? 6.084 7.551 -10.611 1.00 55.72 88 GLY A N 1
ATOM 688 C CA . GLY A 1 88 ? 4.820 6.814 -10.723 1.00 55.72 88 GLY A CA 1
ATOM 689 C C . GLY A 1 88 ? 4.118 6.635 -9.375 1.00 55.72 88 GLY A C 1
ATOM 690 O O . GLY A 1 88 ? 2.896 6.568 -9.326 1.00 55.72 88 GLY A O 1
ATOM 691 N N . GLN A 1 89 ? 4.895 6.630 -8.287 1.00 53.81 89 GLN A N 1
ATOM 692 C CA . GLN A 1 89 ? 4.405 6.499 -6.921 1.00 53.81 89 GLN A CA 1
ATOM 693 C C . GLN A 1 89 ? 4.012 7.824 -6.262 1.00 53.81 89 GLN A C 1
ATOM 695 O O . GLN A 1 89 ? 3.276 7.821 -5.282 1.00 53.81 89 GLN A O 1
ATOM 700 N N . ALA A 1 90 ? 4.469 8.972 -6.750 1.00 49.03 90 ALA A N 1
ATOM 701 C CA . ALA A 1 90 ? 4.130 10.250 -6.139 1.00 49.03 90 ALA A CA 1
ATOM 702 C C . ALA A 1 90 ? 2.728 10.721 -6.571 1.00 49.03 90 ALA A C 1
ATOM 704 O O . ALA A 1 90 ? 2.575 11.283 -7.655 1.00 49.03 90 ALA A O 1
ATOM 705 N N . ASP A 1 91 ? 1.713 10.586 -5.706 1.00 50.31 91 ASP A N 1
ATOM 706 C CA . ASP A 1 91 ? 0.442 11.288 -5.919 1.00 50.31 91 ASP A CA 1
ATOM 707 C C . ASP A 1 91 ? 0.657 12.784 -5.637 1.00 50.31 91 ASP A C 1
ATOM 709 O O . ASP A 1 91 ? 0.658 13.257 -4.492 1.00 50.31 91 ASP A O 1
ATOM 713 N N . ILE A 1 92 ? 0.884 13.554 -6.703 1.00 37.34 92 ILE A N 1
ATOM 714 C CA . ILE A 1 92 ? 0.683 14.997 -6.665 1.00 37.34 92 ILE A CA 1
ATOM 715 C C . ILE A 1 92 ? -0.822 15.191 -6.788 1.00 37.34 92 ILE A C 1
ATOM 717 O O . ILE A 1 92 ? -1.356 15.333 -7.893 1.00 37.34 92 ILE A O 1
ATOM 721 N N . ILE A 1 93 ? -1.504 15.264 -5.643 1.00 32.91 93 ILE A N 1
ATOM 722 C CA . ILE A 1 93 ? -2.841 15.847 -5.586 1.00 32.91 93 ILE A CA 1
ATOM 723 C C . ILE A 1 93 ? -2.694 17.293 -6.067 1.00 32.91 93 ILE A C 1
ATOM 725 O O . ILE A 1 93 ? -2.446 18.225 -5.300 1.00 32.91 93 ILE A O 1
ATOM 729 N N . ARG A 1 94 ? -2.852 17.507 -7.375 1.00 24.77 94 ARG A N 1
ATOM 730 C CA . ARG A 1 94 ? -3.170 18.811 -7.932 1.00 24.77 94 ARG A CA 1
ATOM 731 C C . ARG A 1 94 ? -4.556 19.115 -7.398 1.00 24.77 94 ARG A C 1
ATOM 733 O O . ARG A 1 94 ? -5.552 18.706 -7.992 1.00 24.77 94 ARG A O 1
ATOM 740 N N . ALA A 1 95 ? -4.617 19.831 -6.280 1.00 28.97 95 ALA A N 1
ATOM 741 C CA . ALA A 1 95 ? -5.824 20.488 -5.814 1.00 28.97 95 ALA A CA 1
ATOM 742 C C . ALA A 1 95 ? -6.252 21.507 -6.885 1.00 28.97 95 ALA A C 1
ATOM 744 O O . ALA A 1 95 ? -5.974 22.697 -6.796 1.00 28.97 95 ALA A O 1
ATOM 745 N N . SER A 1 96 ? -6.872 21.032 -7.966 1.00 26.94 96 SER A N 1
ATOM 746 C CA . SER A 1 96 ? -7.625 21.877 -8.877 1.00 26.94 96 SER A CA 1
ATOM 747 C C . SER A 1 96 ? -8.930 22.194 -8.155 1.00 26.94 96 SER A C 1
ATOM 749 O O . SER A 1 96 ? -9.711 21.270 -7.928 1.00 26.94 96 SER A O 1
ATOM 751 N N . PRO A 1 97 ? -9.227 23.460 -7.821 1.00 31.30 97 PRO A N 1
ATOM 752 C CA . PRO A 1 97 ? -10.421 23.826 -7.052 1.00 31.30 97 PRO A CA 1
ATOM 753 C C . PRO A 1 97 ? -11.754 23.591 -7.786 1.00 31.30 97 PRO A C 1
ATOM 755 O O . PRO A 1 97 ? -12.778 24.123 -7.378 1.00 31.30 97 PRO A O 1
ATOM 758 N N . ARG A 1 98 ? -11.765 22.874 -8.916 1.00 26.94 98 ARG A N 1
ATOM 759 C CA . ARG A 1 98 ? -12.851 22.944 -9.900 1.00 26.94 98 ARG A CA 1
ATOM 760 C C . ARG A 1 98 ? -13.848 21.789 -9.916 1.00 26.94 98 ARG A C 1
ATOM 762 O O . ARG A 1 98 ? -14.736 21.856 -10.747 1.00 26.94 98 ARG A O 1
ATOM 769 N N . HIS A 1 99 ? -13.767 20.797 -9.028 1.00 30.03 99 HIS A N 1
ATOM 770 C CA . HIS A 1 99 ? -14.779 19.724 -8.946 1.00 30.03 99 HIS A CA 1
ATOM 771 C C . HIS A 1 99 ? -14.912 19.116 -7.535 1.00 30.03 99 HIS A C 1
ATOM 773 O O . HIS A 1 99 ? -14.959 17.899 -7.372 1.00 30.03 99 HIS A O 1
ATOM 779 N N . ILE A 1 100 ? -14.981 19.946 -6.489 1.00 34.09 100 ILE A N 1
ATOM 780 C CA . ILE A 1 100 ? -15.425 19.449 -5.178 1.00 34.09 100 ILE A CA 1
ATOM 781 C C . ILE A 1 100 ? -16.952 19.359 -5.231 1.00 34.09 100 ILE A C 1
ATOM 783 O O . ILE A 1 100 ? -17.634 20.381 -5.292 1.00 34.09 100 ILE A O 1
ATOM 787 N N . ALA A 1 101 ? -17.480 18.134 -5.264 1.00 32.12 101 ALA A N 1
ATOM 788 C CA . ALA A 1 101 ? -18.911 17.886 -5.150 1.00 32.12 101 ALA A CA 1
ATOM 789 C C . ALA A 1 101 ? -19.451 18.551 -3.862 1.00 32.12 101 ALA A C 1
ATOM 791 O O . ALA A 1 101 ? -18.808 18.440 -2.815 1.00 32.12 101 ALA A O 1
ATOM 792 N N . PRO A 1 102 ? -20.613 19.226 -3.898 1.00 31.20 102 PRO A N 1
ATOM 793 C CA . PRO A 1 102 ? -21.125 20.046 -2.791 1.00 31.20 102 PRO A CA 1
ATOM 794 C C . PRO A 1 102 ? -21.560 19.279 -1.518 1.00 31.20 102 PRO A C 1
ATOM 796 O O . PRO A 1 102 ? -22.160 19.877 -0.629 1.00 31.20 102 PRO A O 1
ATOM 799 N N . ASP A 1 103 ? -21.233 17.991 -1.373 1.00 36.62 103 ASP A N 1
ATOM 800 C CA . ASP A 1 103 ? -21.703 17.106 -0.289 1.00 36.62 103 ASP A CA 1
ATOM 801 C C . ASP A 1 103 ? -20.611 16.727 0.747 1.00 36.62 103 ASP A C 1
ATOM 803 O O . ASP A 1 103 ? -20.512 15.612 1.271 1.00 36.62 103 ASP A O 1
ATOM 807 N N . LEU A 1 104 ? -19.743 17.683 1.074 1.00 35.94 104 LEU A N 1
ATOM 808 C CA . LEU A 1 104 ? -18.707 17.529 2.107 1.00 35.94 104 LEU A CA 1
ATOM 809 C C . LEU A 1 104 ? -19.160 18.015 3.499 1.00 35.94 104 LEU A C 1
ATOM 811 O O . LEU A 1 104 ? -18.339 18.453 4.301 1.00 35.94 104 LEU A O 1
ATOM 815 N N . ARG A 1 105 ? -20.467 17.948 3.801 1.00 31.84 105 ARG A N 1
ATOM 816 C CA . ARG A 1 105 ? -21.029 18.334 5.114 1.00 31.84 105 ARG A CA 1
ATOM 817 C C . ARG A 1 105 ? -21.384 17.177 6.049 1.00 31.84 105 ARG A C 1
ATOM 819 O O . ARG A 1 105 ? -21.681 17.447 7.209 1.00 31.84 105 ARG A O 1
ATOM 826 N N . ASP A 1 106 ? -21.317 15.924 5.606 1.00 35.69 106 ASP A N 1
ATOM 827 C CA . ASP A 1 106 ? -21.659 14.781 6.463 1.00 35.69 106 ASP A CA 1
ATOM 828 C C . ASP A 1 106 ? -20.403 14.133 7.075 1.00 35.69 106 ASP A C 1
ATOM 830 O O . ASP A 1 106 ? -19.536 13.647 6.343 1.00 35.69 106 ASP A O 1
ATOM 834 N N . ARG A 1 107 ? -20.311 14.140 8.413 1.00 29.92 107 ARG A N 1
ATOM 835 C CA . ARG A 1 107 ? -19.222 13.562 9.228 1.00 29.92 107 ARG A CA 1
ATOM 836 C C . ARG A 1 107 ? -19.371 12.039 9.400 1.00 29.92 107 ARG A C 1
ATOM 838 O O . ARG A 1 107 ? -19.118 11.521 10.483 1.00 29.92 107 ARG A O 1
ATOM 845 N N . ARG A 1 108 ? -19.796 11.308 8.368 1.00 30.55 108 ARG A N 1
ATOM 846 C CA . ARG A 1 108 ? -19.702 9.837 8.381 1.00 30.55 108 ARG A CA 1
ATOM 847 C C . ARG A 1 108 ? -18.264 9.417 8.109 1.00 30.55 108 ARG A C 1
ATOM 849 O O . ARG A 1 108 ? -17.505 10.171 7.493 1.00 30.55 108 ARG A O 1
ATOM 856 N N . ALA A 1 109 ? -17.876 8.247 8.612 1.00 34.53 109 ALA A N 1
ATOM 857 C CA . ALA A 1 109 ? -16.530 7.718 8.445 1.00 34.53 109 ALA A CA 1
ATOM 858 C C . ALA A 1 109 ? -16.119 7.793 6.968 1.00 34.53 109 ALA A C 1
ATOM 860 O O . ALA A 1 109 ? -16.880 7.436 6.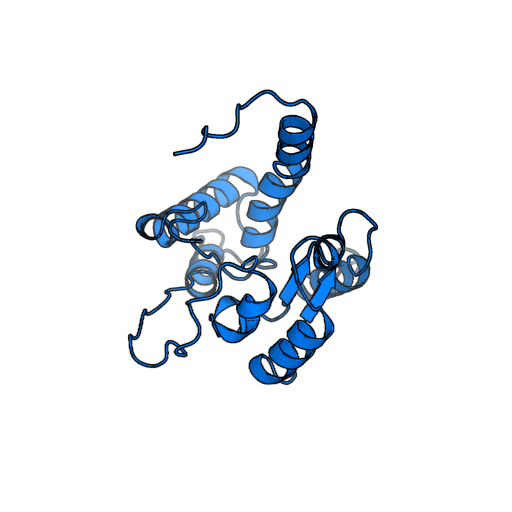073 1.00 34.53 109 ALA A O 1
ATOM 861 N N . ALA A 1 110 ? -14.921 8.310 6.698 1.00 46.31 110 ALA A N 1
ATOM 862 C CA . ALA A 1 110 ? -14.516 8.747 5.363 1.00 46.31 110 ALA A CA 1
ATOM 863 C C . ALA A 1 110 ? -14.506 7.646 4.276 1.00 46.31 110 ALA A C 1
ATOM 865 O O . ALA A 1 110 ? -14.313 7.996 3.113 1.00 46.31 110 ALA A O 1
ATOM 866 N N . GLY A 1 111 ? -14.705 6.370 4.638 1.00 50.56 111 GLY A N 1
ATOM 867 C CA . GLY A 1 111 ? -14.561 5.172 3.802 1.00 50.56 111 GLY A CA 1
ATOM 868 C C . GLY A 1 111 ? -15.448 5.150 2.557 1.00 50.56 111 GLY A C 1
ATOM 869 O O . GLY A 1 111 ? -14.935 5.086 1.444 1.00 50.56 111 GLY A O 1
ATOM 870 N N . ASP A 1 112 ? -16.762 5.290 2.711 1.00 51.00 112 ASP A N 1
ATOM 871 C CA . ASP A 1 112 ? -17.723 5.184 1.595 1.00 51.00 112 ASP A CA 1
ATOM 872 C C . ASP A 1 112 ? -17.586 6.269 0.539 1.00 51.00 112 ASP A C 1
ATOM 874 O O . ASP A 1 112 ? -17.905 6.077 -0.632 1.00 51.00 112 ASP A O 1
ATOM 878 N N . LYS A 1 113 ? -17.090 7.436 0.945 1.00 55.25 113 LYS A N 1
ATOM 879 C CA . LYS A 1 113 ? -16.899 8.570 0.042 1.00 55.25 113 LYS A CA 1
ATOM 880 C C . LYS A 1 113 ? -15.536 8.534 -0.643 1.00 55.25 113 LYS A C 1
ATOM 882 O O . LYS A 1 113 ? -15.307 9.368 -1.520 1.00 55.25 113 LYS A O 1
ATOM 887 N N . ILE A 1 114 ? -14.638 7.607 -0.276 1.00 64.12 114 ILE A N 1
ATOM 888 C CA . ILE A 1 114 ? -13.303 7.499 -0.879 1.00 64.12 114 ILE A CA 1
ATOM 889 C C . ILE A 1 114 ? -13.402 7.362 -2.402 1.00 64.12 114 ILE A C 1
ATOM 891 O O . ILE A 1 114 ? -12.822 8.225 -3.065 1.00 64.12 114 ILE A O 1
ATOM 895 N N . PRO A 1 115 ? -14.187 6.432 -2.989 1.00 62.34 115 PRO A N 1
ATOM 896 C CA . PRO A 1 115 ? -14.273 6.287 -4.445 1.00 62.34 115 PRO A CA 1
ATOM 897 C C . PRO A 1 115 ? -14.615 7.588 -5.183 1.00 62.34 115 PRO A C 1
ATOM 899 O O . PRO A 1 115 ? -14.004 7.934 -6.197 1.00 62.34 115 PRO A O 1
ATOM 902 N N . ARG A 1 116 ? -15.521 8.387 -4.611 1.00 70.25 116 ARG A N 1
ATOM 903 C CA . ARG A 1 116 ? -15.991 9.657 -5.187 1.00 70.25 116 ARG A CA 1
ATOM 904 C C . ARG A 1 116 ? -14.934 10.759 -5.188 1.00 70.25 116 ARG A C 1
ATOM 906 O O . ARG A 1 116 ? -15.083 11.725 -5.934 1.00 70.25 116 ARG A O 1
ATOM 913 N N . LYS A 1 117 ? -13.858 10.622 -4.402 1.00 64.50 117 LYS A N 1
ATOM 914 C CA . LYS A 1 117 ? -12.734 11.574 -4.399 1.00 64.50 117 LYS A CA 1
ATOM 915 C C . LYS A 1 117 ? -11.920 11.525 -5.693 1.00 64.50 117 LYS A C 1
ATOM 917 O O . LYS A 1 117 ? -11.188 12.475 -5.951 1.00 64.50 117 LYS A O 1
ATOM 922 N N . ARG A 1 118 ? -12.048 10.460 -6.504 1.00 65.81 118 ARG A N 1
ATOM 923 C CA . ARG A 1 118 ? -11.376 10.302 -7.812 1.00 65.81 118 ARG A CA 1
ATOM 924 C C . ARG A 1 118 ? -9.868 10.598 -7.770 1.00 65.81 118 ARG A C 1
ATOM 926 O O . ARG A 1 118 ? -9.307 11.092 -8.745 1.00 65.81 118 ARG A O 1
ATOM 933 N N . GLY A 1 119 ? -9.213 10.314 -6.642 1.00 64.69 119 GLY A N 1
ATOM 934 C CA . GLY A 1 119 ? -7.760 10.438 -6.534 1.00 64.69 119 GLY A CA 1
ATOM 935 C C . GLY A 1 119 ? -7.064 9.538 -7.557 1.00 64.69 119 GLY A C 1
ATOM 936 O O . GLY A 1 119 ? -7.644 8.533 -7.990 1.00 64.69 119 GLY A O 1
ATOM 937 N N . GLN A 1 120 ? -5.826 9.868 -7.932 1.00 61.88 120 GLN A N 1
ATOM 938 C CA . GLN A 1 120 ? -5.017 8.988 -8.791 1.00 61.88 120 GLN A CA 1
ATOM 939 C C . GLN A 1 120 ? -4.853 7.619 -8.117 1.00 61.88 120 GLN A C 1
ATOM 941 O O . GLN A 1 120 ? -5.103 6.599 -8.756 1.00 61.88 120 GLN A O 1
ATOM 946 N N . GLY A 1 121 ? -4.708 7.653 -6.783 1.00 64.31 121 GLY A N 1
ATOM 947 C CA . GLY A 1 121 ? -5.051 6.617 -5.801 1.00 64.31 121 GLY A CA 1
ATOM 948 C C . GLY A 1 121 ? -6.040 5.534 -6.241 1.00 64.31 121 GLY A C 1
ATOM 949 O O . GLY A 1 121 ? -5.842 4.331 -6.126 1.00 64.31 121 GLY A O 1
ATOM 950 N N . ILE A 1 122 ? -7.193 6.001 -6.686 1.00 71.69 122 ILE A N 1
ATOM 951 C CA . ILE A 1 122 ? -8.389 5.182 -6.827 1.00 71.69 122 ILE A CA 1
ATOM 952 C C . ILE A 1 122 ? -8.704 4.940 -8.290 1.00 71.69 122 ILE A C 1
ATOM 954 O O . ILE A 1 122 ? -9.403 3.991 -8.606 1.00 71.69 122 ILE A O 1
ATOM 958 N N . THR A 1 123 ? -8.214 5.783 -9.191 1.00 74.75 123 THR A N 1
ATOM 959 C CA . THR A 1 123 ? -8.530 5.708 -10.621 1.00 74.75 123 THR A CA 1
ATOM 960 C C . THR A 1 123 ? -7.427 5.038 -11.427 1.00 74.75 123 THR A C 1
ATOM 962 O O . THR A 1 123 ? -7.720 4.447 -12.463 1.00 74.75 123 THR A O 1
ATOM 965 N N . GLN A 1 124 ? -6.172 5.122 -10.973 1.00 70.56 124 GLN A N 1
ATOM 966 C CA . GLN A 1 124 ? -5.013 4.770 -11.788 1.00 70.56 124 GLN A CA 1
ATOM 967 C C . GLN A 1 124 ? -4.239 3.530 -11.335 1.00 70.56 124 GLN A C 1
ATOM 969 O O . GLN A 1 124 ? -3.433 3.038 -12.118 1.00 70.56 124 GLN A O 1
ATOM 974 N N . THR A 1 125 ? -4.503 2.976 -10.151 1.00 70.69 125 THR A N 1
ATOM 975 C CA . THR A 1 125 ? -3.834 1.736 -9.730 1.00 70.69 125 THR A CA 1
ATOM 976 C C . THR A 1 125 ? -4.228 0.533 -10.558 1.00 70.69 125 THR A C 1
ATOM 978 O O . THR A 1 125 ? -5.396 0.390 -10.937 1.00 70.69 125 THR A O 1
ATOM 981 N N . ASP A 1 126 ? -3.268 -0.369 -10.740 1.00 76.88 126 ASP A N 1
ATOM 982 C CA . ASP A 1 126 ? -3.471 -1.675 -11.364 1.00 76.88 126 ASP A CA 1
ATOM 983 C C . ASP A 1 126 ? -4.365 -2.571 -10.504 1.00 76.88 126 ASP A C 1
ATOM 985 O O . ASP A 1 126 ? -5.237 -3.240 -11.038 1.00 76.88 126 ASP A O 1
ATOM 989 N N . LEU A 1 127 ? -4.247 -2.487 -9.174 1.00 82.69 127 LEU A N 1
ATOM 990 C CA . LEU A 1 127 ? -5.149 -3.120 -8.212 1.00 82.69 127 LEU A CA 1
ATOM 991 C C . LEU A 1 127 ? -5.494 -2.150 -7.082 1.00 82.69 127 LEU A C 1
ATOM 993 O O . LEU A 1 127 ? -4.618 -1.487 -6.529 1.00 82.69 127 LEU A O 1
ATOM 997 N N . LEU A 1 128 ? -6.768 -2.095 -6.692 1.00 83.06 128 LEU A N 1
ATOM 998 C CA . LEU A 1 128 ? -7.199 -1.416 -5.470 1.00 83.06 128 LEU A CA 1
ATOM 999 C C . LEU A 1 128 ? -7.701 -2.435 -4.441 1.00 83.06 128 LEU A C 1
ATOM 1001 O O . LEU A 1 128 ? -8.768 -3.017 -4.617 1.00 83.06 128 LEU A O 1
ATOM 1005 N N . ALA A 1 129 ? -6.963 -2.619 -3.349 1.00 84.44 129 ALA A N 1
ATOM 1006 C CA . ALA A 1 129 ? -7.421 -3.412 -2.211 1.00 84.44 129 ALA A CA 1
ATOM 1007 C C . ALA A 1 129 ? -8.171 -2.519 -1.208 1.00 84.44 129 ALA A C 1
ATOM 1009 O O . ALA A 1 129 ? -7.604 -1.579 -0.650 1.00 84.44 129 ALA A O 1
ATOM 1010 N N . VAL A 1 130 ? -9.444 -2.823 -0.963 1.00 82.75 130 VAL A N 1
ATOM 1011 C CA . VAL A 1 130 ? -10.296 -2.132 0.009 1.00 82.75 130 VAL A CA 1
ATOM 1012 C C . VAL A 1 130 ? -10.417 -2.997 1.256 1.00 82.75 130 VAL A C 1
ATOM 1014 O O . VAL A 1 130 ? -11.255 -3.892 1.331 1.00 82.75 130 VAL A O 1
ATOM 1017 N N . ASN A 1 131 ? -9.543 -2.741 2.224 1.00 77.25 131 ASN A N 1
ATOM 1018 C CA . ASN A 1 131 ? -9.425 -3.549 3.434 1.00 77.25 131 ASN A CA 1
ATOM 1019 C C . ASN A 1 131 ? -10.316 -3.043 4.580 1.00 77.25 131 ASN A C 1
ATOM 1021 O O . ASN A 1 131 ? -10.653 -1.859 4.640 1.00 77.25 131 ASN A O 1
ATOM 1025 N N . LYS A 1 132 ? -10.582 -3.927 5.548 1.00 78.75 132 LYS A N 1
ATOM 1026 C CA . LYS A 1 132 ? -11.410 -3.717 6.751 1.00 78.75 132 LYS A CA 1
ATOM 1027 C C . LYS A 1 132 ? -12.906 -3.634 6.455 1.00 78.75 132 LYS A C 1
ATOM 1029 O O . LYS A 1 132 ? -13.624 -2.826 7.045 1.00 78.75 132 LYS A O 1
ATOM 1034 N N . THR A 1 133 ? -13.383 -4.471 5.537 1.00 79.38 133 THR A N 1
ATOM 1035 C CA . THR A 1 133 ? -14.815 -4.571 5.216 1.00 79.38 133 THR A CA 1
ATOM 1036 C C . THR A 1 133 ? -15.673 -4.984 6.413 1.00 79.38 133 THR A C 1
ATOM 1038 O O . THR A 1 133 ? -16.847 -4.634 6.468 1.00 79.38 133 THR A O 1
ATOM 1041 N N . ASP A 1 134 ? -15.085 -5.638 7.417 1.00 75.62 134 ASP A N 1
ATOM 1042 C CA . ASP A 1 134 ? -15.729 -5.980 8.689 1.00 75.62 134 ASP A CA 1
ATOM 1043 C C . ASP A 1 134 ? -16.174 -4.772 9.509 1.00 75.62 134 ASP A C 1
ATOM 1045 O O . ASP A 1 134 ? -17.086 -4.888 10.323 1.00 75.62 134 ASP A O 1
ATOM 1049 N N . LEU A 1 135 ? -15.558 -3.609 9.305 1.00 73.44 135 LEU A N 1
ATOM 1050 C CA . LEU A 1 135 ? -15.954 -2.399 10.016 1.00 73.44 135 LEU A CA 1
ATOM 1051 C C . LEU A 1 135 ? -17.185 -1.735 9.404 1.00 73.44 135 LEU A C 1
ATOM 1053 O O . LEU A 1 135 ? -17.768 -0.877 10.061 1.00 73.44 135 LEU A O 1
ATOM 1057 N N . ALA A 1 136 ? -17.598 -2.124 8.193 1.00 73.69 136 ALA A N 1
ATOM 1058 C CA . ALA A 1 136 ? -18.679 -1.462 7.470 1.00 73.69 136 ALA A CA 1
ATOM 1059 C C . ALA A 1 136 ? -19.988 -1.322 8.287 1.00 73.69 136 ALA A C 1
ATOM 1061 O O . ALA A 1 136 ? -20.494 -0.199 8.387 1.00 73.69 136 ALA A O 1
ATOM 1062 N N . PRO A 1 137 ? -20.471 -2.367 9.000 1.00 76.50 137 PRO A N 1
ATOM 1063 C CA . PRO A 1 137 ? -21.678 -2.274 9.832 1.00 76.50 137 PRO A CA 1
ATOM 1064 C C . PRO A 1 137 ? -21.545 -1.338 11.040 1.00 76.50 137 PRO A C 1
ATOM 1066 O O . PRO A 1 137 ? -22.545 -0.971 11.650 1.00 76.50 137 PRO A O 1
ATOM 1069 N N . HIS A 1 138 ? -20.318 -0.984 11.423 1.00 70.56 138 HIS A N 1
ATOM 1070 C CA . HIS A 1 138 ? -20.013 -0.202 12.620 1.00 70.56 138 HIS A CA 1
ATOM 1071 C C . HIS A 1 138 ? -19.675 1.260 12.318 1.00 70.56 138 HIS A C 1
ATOM 1073 O O . HIS A 1 138 ? -19.546 2.055 13.247 1.00 70.56 138 HIS A O 1
ATOM 1079 N N . VAL A 1 139 ? -19.505 1.623 11.043 1.00 60.81 139 VAL A N 1
ATOM 1080 C CA . VAL A 1 139 ? -19.042 2.960 10.633 1.00 60.81 139 VAL A CA 1
ATOM 1081 C C . VAL A 1 139 ? -19.991 3.658 9.654 1.00 60.81 139 VAL A C 1
ATOM 1083 O O . VAL A 1 139 ? -19.576 4.597 8.975 1.00 60.81 139 VAL A O 1
ATOM 1086 N N . ASP A 1 140 ? -21.257 3.220 9.609 1.00 67.88 140 ASP A N 1
ATOM 1087 C CA . ASP A 1 140 ? -22.276 3.667 8.644 1.00 67.88 140 ASP A CA 1
ATOM 1088 C C . ASP A 1 140 ? -21.764 3.596 7.194 1.00 67.88 140 ASP A C 1
ATOM 1090 O O . ASP A 1 140 ? -21.904 4.551 6.426 1.00 67.88 140 ASP A O 1
ATOM 1094 N N . ALA A 1 141 ? -21.128 2.472 6.847 1.00 67.94 141 ALA A N 1
ATOM 1095 C CA . ALA A 1 141 ? -20.584 2.219 5.520 1.00 67.94 141 ALA A CA 1
ATOM 1096 C C . ALA A 1 141 ? -21.349 1.101 4.791 1.00 67.94 141 ALA A C 1
ATOM 1098 O O . ALA A 1 141 ? -21.567 0.020 5.339 1.00 67.94 141 ALA A O 1
ATOM 1099 N N . ASP A 1 142 ? -21.735 1.356 3.543 1.00 80.00 142 ASP A N 1
ATOM 1100 C CA . ASP A 1 142 ? -22.448 0.453 2.644 1.00 80.00 142 ASP A CA 1
ATOM 1101 C C . ASP A 1 142 ? -21.507 -0.018 1.520 1.00 80.00 142 ASP A C 1
ATOM 1103 O O . ASP A 1 142 ? -21.154 0.715 0.586 1.00 80.00 142 ASP A O 1
ATOM 1107 N N . LEU A 1 143 ? -21.114 -1.291 1.600 1.00 81.88 143 LEU A N 1
ATOM 1108 C CA . LEU A 1 143 ? -20.198 -1.913 0.644 1.00 81.88 143 LEU A CA 1
ATOM 1109 C C . LEU A 1 143 ? -20.792 -2.031 -0.767 1.00 81.88 143 LEU A C 1
ATOM 1111 O O . LEU A 1 143 ? -20.034 -2.024 -1.738 1.00 81.88 143 LEU A O 1
ATOM 1115 N N . ASP A 1 144 ? -22.117 -2.090 -0.916 1.00 86.81 144 ASP A N 1
ATOM 1116 C CA . ASP A 1 144 ? -22.774 -2.145 -2.225 1.00 86.81 144 ASP A CA 1
ATOM 1117 C C . ASP A 1 144 ? -22.805 -0.772 -2.894 1.00 86.81 144 ASP A C 1
ATOM 1119 O O . ASP A 1 144 ? -22.718 -0.667 -4.123 1.00 86.81 144 ASP A O 1
ATOM 1123 N N . VAL A 1 145 ? -22.930 0.299 -2.107 1.00 82.38 145 VAL A N 1
ATOM 1124 C CA . VAL A 1 145 ? -22.747 1.672 -2.599 1.00 82.38 145 VAL A CA 1
ATOM 1125 C C . VAL A 1 145 ? -21.290 1.887 -3.001 1.00 82.38 145 VAL A C 1
ATOM 1127 O O . VAL A 1 145 ? -21.028 2.363 -4.106 1.00 82.38 145 VAL A O 1
ATOM 1130 N N . MET A 1 146 ? -20.342 1.469 -2.159 1.00 80.81 146 MET A N 1
ATOM 1131 C CA . MET A 1 146 ? -18.916 1.602 -2.450 1.00 80.81 146 MET A CA 1
ATOM 1132 C C . MET A 1 146 ? -18.510 0.819 -3.707 1.00 80.81 146 MET A C 1
ATOM 1134 O O . MET A 1 146 ? -17.772 1.347 -4.536 1.00 80.81 146 MET A O 1
ATOM 1138 N N . ARG A 1 147 ? -19.025 -0.406 -3.887 1.00 85.50 147 ARG A N 1
ATOM 1139 C CA . ARG A 1 147 ? -18.798 -1.228 -5.086 1.00 85.50 147 ARG A CA 1
ATOM 1140 C C . ARG A 1 147 ? -19.286 -0.524 -6.348 1.00 85.50 147 ARG A C 1
ATOM 1142 O O . ARG A 1 147 ? -18.509 -0.358 -7.279 1.00 85.50 147 ARG A O 1
ATOM 1149 N N . ARG A 1 148 ? -20.532 -0.037 -6.343 1.00 84.25 148 ARG A N 1
ATOM 1150 C CA . ARG A 1 148 ? -21.105 0.721 -7.468 1.00 84.25 148 ARG A CA 1
ATOM 1151 C C . ARG A 1 148 ? -20.272 1.954 -7.808 1.00 84.25 148 ARG A C 1
ATOM 1153 O O . ARG A 1 148 ? -20.031 2.233 -8.980 1.00 8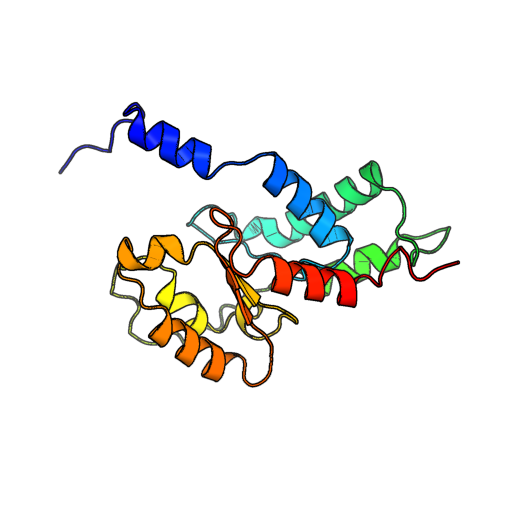4.25 148 ARG A O 1
ATOM 1160 N N . ASP A 1 149 ? -19.821 2.688 -6.794 1.00 81.06 149 ASP A N 1
ATOM 1161 C CA . ASP A 1 149 ? -18.987 3.867 -7.009 1.00 81.06 149 ASP A CA 1
ATOM 1162 C C . ASP A 1 149 ? -17.605 3.500 -7.568 1.00 81.06 149 ASP A C 1
ATOM 1164 O O . ASP A 1 149 ? -17.091 4.210 -8.433 1.00 81.06 149 ASP A O 1
ATOM 1168 N N . LEU A 1 150 ? -17.012 2.390 -7.123 1.00 82.19 150 LEU A N 1
ATOM 1169 C CA . LEU A 1 150 ? -15.753 1.881 -7.665 1.00 82.19 150 LEU A CA 1
ATOM 1170 C C . LEU A 1 150 ? -15.902 1.430 -9.116 1.00 82.19 150 LEU A C 1
ATOM 1172 O O . LEU A 1 150 ? -15.089 1.854 -9.932 1.00 82.19 150 LEU A O 1
ATOM 1176 N N . ASP A 1 151 ? -16.955 0.690 -9.461 1.00 86.12 151 ASP A N 1
ATOM 1177 C CA . ASP A 1 151 ? -17.242 0.288 -10.845 1.00 86.12 151 ASP A CA 1
ATOM 1178 C C . ASP A 1 151 ? -17.356 1.518 -11.765 1.00 86.12 151 ASP A C 1
ATOM 1180 O O . ASP A 1 151 ? -16.750 1.575 -12.836 1.00 86.12 151 ASP A O 1
ATOM 1184 N N . MET A 1 152 ? -18.059 2.568 -11.321 1.00 84.62 152 MET A N 1
ATOM 1185 C CA . MET A 1 152 ? -18.195 3.816 -12.085 1.00 84.62 152 MET A CA 1
ATOM 1186 C C . MET A 1 152 ? -16.885 4.604 -12.220 1.00 84.62 152 MET A C 1
ATOM 1188 O O . MET A 1 152 ? -16.672 5.293 -13.220 1.00 84.62 152 MET A O 1
ATOM 1192 N N . VAL A 1 153 ? -16.035 4.588 -11.192 1.00 80.25 153 VAL A N 1
ATOM 1193 C CA . VAL A 1 153 ? -14.806 5.396 -11.142 1.00 80.25 153 VAL A CA 1
ATOM 1194 C C . VAL A 1 153 ? -13.629 4.684 -11.810 1.00 80.25 153 VAL A C 1
ATOM 1196 O O . VAL A 1 153 ? -12.780 5.355 -12.400 1.00 80.25 153 VAL A O 1
ATOM 1199 N N . ARG A 1 154 ? -13.577 3.351 -11.728 1.00 83.81 154 ARG A N 1
ATOM 1200 C CA . ARG A 1 154 ? -12.467 2.508 -12.196 1.00 83.81 154 ARG A CA 1
ATOM 1201 C C . ARG A 1 154 ? -12.735 1.813 -13.527 1.00 83.81 154 ARG A C 1
ATOM 1203 O O . ARG A 1 154 ? -11.769 1.444 -14.197 1.00 83.81 154 ARG A O 1
ATOM 1210 N N . GLY A 1 155 ? -13.997 1.665 -13.934 1.00 86.00 155 GLY A N 1
ATOM 1211 C CA . GLY A 1 155 ? -14.359 0.930 -15.144 1.00 86.00 155 GLY A CA 1
ATOM 1212 C C . GLY A 1 155 ? -13.910 -0.528 -15.044 1.00 86.00 155 GLY A C 1
ATOM 1213 O O . GLY A 1 155 ? -14.286 -1.229 -14.115 1.00 86.00 155 GLY A O 1
ATOM 1214 N N . GLU A 1 156 ? -13.068 -0.970 -15.977 1.00 85.25 156 GLU A N 1
ATOM 1215 C CA . GLU A 1 156 ? -12.576 -2.357 -16.042 1.00 85.25 156 GLU A CA 1
ATOM 1216 C C . GLU A 1 156 ? -11.414 -2.659 -15.074 1.00 85.25 156 GLU A C 1
ATOM 1218 O O . GLU A 1 156 ? -10.981 -3.805 -14.969 1.00 85.25 156 GLU A O 1
ATOM 1223 N N . ARG A 1 157 ? -10.870 -1.654 -14.371 1.00 82.62 157 ARG A N 1
ATOM 1224 C CA . ARG A 1 157 ? -9.688 -1.850 -13.514 1.00 82.62 157 ARG A CA 1
ATOM 1225 C C . ARG A 1 157 ? -10.048 -2.582 -12.218 1.00 82.62 157 ARG A C 1
ATOM 1227 O O . ARG A 1 157 ? -10.934 -2.118 -11.492 1.00 82.62 157 ARG A O 1
ATOM 1234 N N . PRO A 1 158 ? -9.310 -3.639 -11.841 1.00 87.69 158 PRO A N 1
ATOM 1235 C CA . PRO A 1 158 ? -9.721 -4.517 -10.758 1.00 87.69 158 PRO A CA 1
ATOM 1236 C C . PRO A 1 158 ? -9.605 -3.839 -9.388 1.00 87.69 158 PRO A C 1
ATOM 1238 O O . PRO A 1 158 ? -8.734 -2.998 -9.131 1.00 87.69 158 PRO A O 1
ATOM 1241 N N . PHE A 1 159 ? -10.510 -4.218 -8.494 1.00 88.50 159 PHE A N 1
ATOM 1242 C CA . PHE A 1 159 ? -10.474 -3.898 -7.074 1.00 88.50 159 PHE A CA 1
ATOM 1243 C C . PHE A 1 159 ? -10.991 -5.096 -6.276 1.00 88.50 159 PHE A C 1
ATOM 1245 O O . PHE A 1 159 ? -11.806 -5.875 -6.767 1.00 88.50 159 PHE A O 1
ATOM 1252 N N . VAL A 1 160 ? -10.511 -5.251 -5.045 1.00 88.94 160 VAL A N 1
ATOM 1253 C CA . VAL A 1 160 ? -10.849 -6.387 -4.183 1.00 88.94 160 VAL A CA 1
ATOM 1254 C C . VAL A 1 160 ? -11.186 -5.870 -2.796 1.00 88.94 160 VAL A C 1
ATOM 1256 O O . VAL A 1 160 ? -10.404 -5.142 -2.189 1.00 88.94 160 VAL A O 1
ATOM 1259 N N . PHE A 1 161 ? -12.347 -6.264 -2.285 1.00 87.50 161 PHE A N 1
ATOM 1260 C CA . PHE A 1 161 ? -12.689 -6.081 -0.881 1.00 87.50 161 PHE A CA 1
ATOM 1261 C C . PHE A 1 161 ? -11.971 -7.134 -0.045 1.00 87.50 161 PHE A C 1
ATOM 1263 O O . PHE A 1 161 ? -12.023 -8.319 -0.370 1.00 87.50 161 PHE A O 1
ATOM 1270 N N . THR A 1 162 ? -11.304 -6.706 1.021 1.00 84.44 162 THR A N 1
ATOM 1271 C CA . THR A 1 162 ? -10.544 -7.601 1.887 1.00 84.44 162 THR A CA 1
ATOM 1272 C C . THR A 1 162 ? -10.868 -7.409 3.357 1.00 84.44 162 THR A C 1
ATOM 1274 O O . THR A 1 162 ? -11.216 -6.324 3.835 1.00 84.44 162 THR A O 1
ATOM 1277 N N . ASN A 1 163 ? -10.700 -8.502 4.091 1.00 81.75 163 ASN A N 1
ATOM 1278 C CA . ASN A 1 163 ? -10.702 -8.517 5.536 1.00 81.75 163 ASN A CA 1
ATOM 1279 C C . ASN A 1 163 ? -9.448 -9.250 6.011 1.00 81.75 163 ASN A C 1
ATOM 1281 O O . ASN A 1 163 ? -9.409 -10.476 6.098 1.00 81.75 163 ASN A O 1
ATOM 1285 N N . CYS A 1 164 ? -8.410 -8.490 6.359 1.00 76.56 164 CYS A N 1
ATOM 1286 C CA . CYS A 1 164 ? -7.172 -9.067 6.881 1.00 76.56 164 CYS A CA 1
ATOM 1287 C C . CYS A 1 164 ? -7.335 -9.832 8.206 1.00 76.56 164 CYS A C 1
ATOM 1289 O O . CYS A 1 164 ? -6.443 -10.599 8.556 1.00 76.56 164 CYS A O 1
ATOM 1291 N N . ARG A 1 165 ? -8.419 -9.622 8.967 1.00 71.81 165 ARG A N 1
ATOM 1292 C CA . ARG A 1 165 ? -8.664 -10.349 10.223 1.00 71.81 165 ARG A CA 1
ATOM 1293 C C . ARG A 1 165 ? -9.169 -11.767 9.958 1.00 71.81 165 ARG A C 1
ATOM 1295 O O . ARG A 1 165 ? -8.769 -12.677 10.673 1.00 71.81 165 ARG A O 1
ATOM 1302 N N . THR A 1 166 ? -10.036 -11.951 8.964 1.00 80.94 166 THR A N 1
ATOM 1303 C CA . THR A 1 166 ? -10.597 -13.269 8.609 1.00 80.94 166 THR A CA 1
ATOM 1304 C C . THR A 1 166 ? -9.844 -13.956 7.473 1.00 80.94 166 THR A C 1
ATOM 1306 O O . THR A 1 166 ? -9.976 -15.162 7.298 1.00 80.94 166 THR A O 1
ATOM 1309 N N . GLY A 1 167 ? -9.057 -13.201 6.706 1.00 79.69 167 GLY A N 1
ATOM 1310 C CA . GLY A 1 167 ? -8.347 -13.673 5.520 1.00 79.69 167 GLY A CA 1
ATOM 1311 C C . GLY A 1 167 ? -9.139 -13.539 4.216 1.00 79.69 167 GLY A C 1
ATOM 1312 O O . GLY A 1 167 ? -8.630 -13.883 3.150 1.00 79.69 167 GLY A O 1
ATOM 1313 N N . GLU A 1 168 ? -10.368 -13.023 4.269 1.00 86.44 168 GLU A N 1
ATOM 1314 C CA . GLU A 1 168 ? -11.218 -12.866 3.089 1.00 86.44 168 GLU A CA 1
ATOM 1315 C C . GLU A 1 168 ? -10.591 -11.906 2.066 1.00 86.44 168 GLU A C 1
ATOM 1317 O O . GLU A 1 168 ? -10.079 -10.838 2.416 1.00 86.44 168 GLU A O 1
ATOM 1322 N N . GLY A 1 169 ? -10.608 -12.308 0.792 1.00 84.25 169 GLY A N 1
ATOM 1323 C CA . GLY A 1 169 ? -10.054 -11.537 -0.323 1.00 84.25 169 GLY A CA 1
ATOM 1324 C C . GLY A 1 169 ? -8.522 -11.459 -0.363 1.00 84.25 169 GLY A C 1
ATOM 1325 O O . GLY A 1 169 ? -7.976 -10.975 -1.353 1.00 84.25 169 GLY A O 1
ATOM 1326 N N . LEU A 1 170 ? -7.805 -11.960 0.657 1.00 85.56 170 LEU A N 1
ATOM 1327 C CA . LEU A 1 170 ? -6.338 -11.922 0.670 1.00 85.56 170 LEU A CA 1
ATOM 1328 C C . LEU A 1 170 ? -5.722 -12.807 -0.406 1.00 85.56 170 LEU A C 1
ATOM 1330 O O . LEU A 1 170 ? -4.747 -12.383 -1.008 1.00 85.56 170 LEU A O 1
ATOM 1334 N N . ASN A 1 171 ? -6.293 -13.983 -0.683 1.00 88.06 171 ASN A N 1
ATOM 1335 C CA . ASN A 1 171 ? -5.779 -14.860 -1.741 1.00 88.06 171 ASN A CA 1
ATOM 1336 C C . ASN A 1 171 ? -5.833 -14.166 -3.104 1.00 88.06 171 ASN A C 1
ATOM 1338 O O . ASN A 1 171 ? -4.843 -14.154 -3.812 1.00 88.06 171 ASN A O 1
ATOM 1342 N N . THR A 1 172 ? -6.928 -13.471 -3.419 1.00 86.62 172 THR A N 1
ATOM 1343 C CA . THR A 1 172 ? -7.046 -12.713 -4.674 1.00 86.62 172 THR A CA 1
ATOM 1344 C C . THR A 1 172 ? -6.018 -11.585 -4.769 1.00 86.62 172 THR A C 1
ATOM 1346 O O . THR A 1 172 ? -5.477 -11.332 -5.842 1.00 86.62 172 THR A O 1
ATOM 1349 N N . VAL A 1 173 ? -5.727 -10.907 -3.654 1.00 85.69 173 VAL A N 1
ATOM 1350 C CA . VAL A 1 173 ? -4.650 -9.907 -3.611 1.00 85.69 173 VAL A CA 1
ATOM 1351 C C . VAL A 1 173 ? -3.288 -10.577 -3.790 1.00 85.69 173 VAL A C 1
ATOM 1353 O O . VAL A 1 173 ? -2.475 -10.080 -4.560 1.00 85.69 173 VAL A O 1
ATOM 1356 N N . LEU A 1 174 ? -3.045 -11.702 -3.116 1.00 85.56 174 LEU A N 1
ATOM 1357 C CA . LEU A 1 174 ? -1.800 -12.461 -3.207 1.00 85.56 174 LEU A CA 1
ATOM 1358 C C . LEU A 1 174 ? -1.544 -12.936 -4.640 1.00 85.56 174 LEU A C 1
ATOM 1360 O O . LEU A 1 174 ? -0.453 -12.714 -5.148 1.00 85.56 174 LEU A O 1
ATOM 1364 N N . ASP A 1 175 ? -2.549 -13.516 -5.293 1.00 86.00 175 ASP A N 1
ATOM 1365 C CA . ASP A 1 175 ? -2.472 -13.997 -6.673 1.00 86.00 175 ASP A CA 1
ATOM 1366 C C . ASP A 1 175 ? -2.081 -12.851 -7.614 1.00 86.00 175 ASP A C 1
ATOM 1368 O O . ASP A 1 175 ? -1.128 -12.972 -8.376 1.00 86.00 175 ASP A O 1
ATOM 1372 N N . HIS A 1 176 ? -2.716 -11.682 -7.477 1.00 83.94 176 HIS A N 1
ATOM 1373 C CA . HIS A 1 176 ? -2.345 -10.499 -8.257 1.00 83.94 176 HIS A CA 1
ATOM 1374 C C . HIS A 1 176 ? -0.921 -10.003 -7.985 1.00 83.94 176 HIS A C 1
ATOM 1376 O O . HIS A 1 176 ? -0.245 -9.539 -8.902 1.00 83.94 176 HIS A O 1
ATOM 1382 N N . ILE A 1 177 ? -0.455 -10.082 -6.737 1.00 81.81 177 ILE A N 1
ATOM 1383 C CA . ILE A 1 177 ? 0.923 -9.722 -6.391 1.00 81.81 177 ILE A CA 1
ATOM 1384 C C . ILE A 1 177 ? 1.902 -10.715 -7.023 1.00 81.81 177 ILE A C 1
ATOM 1386 O O . ILE A 1 177 ? 2.909 -10.295 -7.589 1.00 81.81 177 ILE A O 1
ATOM 1390 N N . LEU A 1 178 ? 1.617 -12.014 -6.942 1.00 81.88 178 LEU A N 1
ATOM 1391 C CA . LEU A 1 178 ? 2.465 -13.068 -7.499 1.00 81.88 178 LEU A CA 1
ATOM 1392 C C . LEU A 1 178 ? 2.524 -12.999 -9.029 1.00 81.88 178 LEU A C 1
ATOM 1394 O O . LEU A 1 178 ? 3.608 -13.134 -9.596 1.00 81.88 178 LEU A O 1
ATOM 1398 N N . ASP A 1 179 ? 1.403 -12.702 -9.685 1.00 78.94 179 ASP A N 1
ATOM 1399 C CA . ASP A 1 179 ? 1.347 -12.471 -11.129 1.00 78.94 179 ASP A CA 1
ATOM 1400 C C . ASP A 1 179 ? 2.180 -11.247 -11.540 1.00 78.94 179 ASP A C 1
ATOM 1402 O O . ASP A 1 179 ? 2.912 -11.293 -12.529 1.00 78.94 179 ASP A O 1
ATOM 1406 N N . ALA A 1 180 ? 2.110 -10.156 -10.768 1.00 70.25 180 ALA A N 1
ATOM 1407 C CA . ALA A 1 180 ? 2.827 -8.916 -11.067 1.00 70.25 180 ALA A CA 1
ATOM 1408 C C . ALA A 1 180 ? 4.342 -9.008 -10.814 1.00 70.25 180 ALA A C 1
ATOM 1410 O O . ALA A 1 180 ? 5.129 -8.394 -11.536 1.00 70.25 180 ALA A O 1
ATOM 1411 N N . VAL A 1 181 ? 4.760 -9.750 -9.784 1.00 68.12 181 VAL A N 1
ATOM 1412 C CA . VAL A 1 181 ? 6.178 -9.939 -9.426 1.00 68.12 181 VAL A CA 1
ATOM 1413 C C . VAL A 1 181 ? 6.828 -11.058 -10.257 1.00 68.12 181 VAL A C 1
ATOM 1415 O O . VAL A 1 181 ? 8.050 -11.079 -10.399 1.00 68.12 181 VAL A O 1
ATOM 1418 N N . GLY A 1 182 ? 6.022 -11.940 -10.859 1.00 57.91 182 GLY A N 1
ATOM 1419 C CA . GLY A 1 182 ? 6.468 -13.167 -11.511 1.00 57.91 182 GLY A CA 1
ATOM 1420 C C . GLY A 1 182 ? 6.735 -14.260 -10.475 1.00 57.91 182 GLY A C 1
ATOM 1421 O O . GLY A 1 182 ? 7.409 -14.025 -9.473 1.00 57.91 182 GLY A O 1
ATOM 1422 N N . ASN A 1 183 ? 6.200 -15.465 -10.700 1.00 50.03 183 ASN A N 1
ATOM 1423 C CA . ASN A 1 183 ? 6.355 -16.583 -9.770 1.00 50.03 183 ASN A CA 1
ATOM 1424 C C . ASN A 1 183 ? 7.854 -16.901 -9.554 1.00 50.03 183 ASN A C 1
ATOM 1426 O O . ASN A 1 183 ? 8.514 -17.327 -10.508 1.00 50.03 183 ASN A O 1
ATOM 1430 N N . PRO A 1 184 ? 8.402 -16.750 -8.332 1.00 50.66 184 PRO A N 1
ATOM 1431 C CA . PRO A 1 184 ? 9.807 -17.048 -8.064 1.00 50.66 184 PRO A CA 1
ATOM 1432 C C . PRO A 1 184 ? 10.162 -18.531 -8.271 1.00 50.66 184 PRO A C 1
ATOM 1434 O O . PRO A 1 184 ? 11.341 -18.851 -8.390 1.00 50.66 184 PRO A O 1
ATOM 1437 N N . GLU A 1 185 ? 9.174 -19.432 -8.359 1.00 51.34 185 GLU A N 1
ATOM 1438 C CA . GLU A 1 185 ? 9.382 -20.863 -8.629 1.00 51.34 185 GLU A CA 1
ATOM 1439 C C . GLU A 1 185 ? 9.354 -21.243 -10.122 1.00 51.34 185 GLU A C 1
ATOM 1441 O O . GLU A 1 185 ? 9.641 -22.386 -10.469 1.00 51.34 185 GLU A O 1
ATOM 1446 N N . ALA A 1 186 ? 9.052 -20.312 -11.035 1.00 48.00 186 ALA A N 1
ATOM 1447 C CA . ALA A 1 186 ? 8.992 -20.590 -12.477 1.00 48.00 186 ALA A CA 1
ATOM 1448 C C . ALA A 1 186 ? 10.356 -20.483 -13.200 1.00 48.00 186 ALA A C 1
ATOM 1450 O O . ALA A 1 186 ? 10.409 -20.504 -14.429 1.00 48.00 186 ALA A O 1
ATOM 1451 N N . GLY A 1 187 ? 11.456 -20.365 -12.451 1.00 45.16 187 GLY A N 1
ATOM 1452 C CA . GLY A 1 187 ? 12.824 -20.325 -12.970 1.00 45.16 187 GLY A CA 1
ATOM 1453 C C . GLY A 1 187 ? 13.660 -21.507 -12.482 1.00 45.16 187 GLY A C 1
ATOM 1454 O O . GLY A 1 187 ? 14.406 -21.369 -11.515 1.00 45.16 187 GLY A O 1
ATOM 1455 N N . CYS A 1 188 ? 13.553 -22.641 -13.175 1.00 33.38 188 CYS A N 1
ATOM 1456 C CA . CYS A 1 188 ? 14.507 -23.753 -13.168 1.00 33.38 188 CYS A CA 1
ATOM 1457 C C . CYS A 1 188 ? 14.766 -24.174 -14.617 1.00 33.38 188 CYS A C 1
ATOM 1459 O O . CYS A 1 188 ? 13.777 -24.289 -15.374 1.00 33.38 188 CYS A O 1
#

Foldseek 3Di:
DDDDDDPPDPVVVVVVVVVDDVVVVVVVLVCLQLCVQQADDACPPNPGDPVCRLVVLVVSLVVCCVVVNADPPADPVDNVVSVVSSVRHYQPPPPPVPDDDPPPPDPFDCQLCVLVVLGCLLAVDLEAEAEDPVCQVVRVHDVVSSVVSSCVSHPPRYYFYYYPVVGPRVVVSVVVSCVSSPPPVPPD

Sequence (188 aa):
MQEAEAPGLPEDVAFAESRIRPETMAAEDVLHDLGVISMYASDSQAMGRVGENFTRLFQTADKMRQFKGKLPDDSRTHDNFRVLRLPGQADIIRASPRHIAPDLRDRRAAGDKIPRKRGQGITQTDLLAVNKTDLAPHVDADLDVMRRDLDMVRGERPFVFTNCRTGEGLNTVLDHILDAVGNPEAGC

Radius of gyration: 18.96 Å; chains: 1; bounding box: 50×48×46 Å

pLDDT: mean 70.29, std 17.45, range [24.77, 91.94]